Protein AF-A0A8S3G397-F1 (afdb_monomer_lite)

Organism: NCBI:txid392030

pLDDT: mean 91.96, std 4.74, range [67.81, 98.62]

Radius of gyration: 22.78 Å; chains: 1; bounding box: 52×58×57 Å

Sequence (227 aa):
YVRLVKRLKHKIRSASLVLQKTDKSKVFHLGTRQHYQKKSNEYMEKTEAYQCLGVNDSLPDLIERTNKYLLDLRLAHWITQKQYELLCVKPSEAILAHLYYLPKTHKPGTPLRLIFSGLQHPTIKISTYIGELLRPLFDKIALKTTTTSGFEVMKQVYEWSTNNLRKETLLCIIDVVNLYTMIPQTEGVLAIKKMLDYLELKQIGGLKIETIIKLSRFVMKNNYFFI

Secondary structure (DSSP, 8-state):
-HHHHHHHHHHHHHTTEEEEE-SSSSSEEEEEHHHHHHHHHHHHHHH-------SS--HHHHHHHHHHHHHHHHHTTSS-HHHHHHH---GGG--PEEEEEEE-TTSTT-PEEEEEE-TT-TTHHHHHHHHHHHHHHHHHHHTTT--S-HHHHHHHHHHHHHHH--TT--------TTHHHHS-HHHHHHHHHHHHHHTT-SEETTEEHHHHHHHHHHHHHT--EE-

Foldseek 3Di:
DVVVVVVVVVVCVVQQWDWAQADPPRDIDIDHVVVQVVLVVVVCVVQVLDDDPDDDDCLVVLLVVLLVVLVVCPVVVQDDPVVSVQLHADSVQADAWAWDWHFNPVDPPRHTDIDTHGCRHSLNSLVVVLCVFCVVLCVVVCVVPDDPDPVVVVVVVVVCCVPPPDPPDDDDDDDDPPVVSPQDLVNVLVVLVVSCVVVVDQDTPPGGSVSSSVSSSSCSVSNGHDD

Structure (mmCIF, N/CA/C/O backbone):
data_AF-A0A8S3G397-F1
#
_entry.id   AF-A0A8S3G397-F1
#
loop_
_atom_site.group_PDB
_atom_site.id
_atom_site.type_symbol
_atom_site.label_atom_id
_atom_site.label_alt_id
_atom_site.label_comp_id
_atom_site.label_asym_id
_atom_site.label_entity_id
_atom_site.label_seq_id
_atom_site.pdbx_PDB_ins_code
_atom_site.Cartn_x
_atom_site.Cartn_y
_atom_site.Cartn_z
_atom_site.occupancy
_atom_site.B_iso_or_equiv
_atom_site.auth_seq_id
_atom_site.auth_comp_id
_atom_site.auth_asym_id
_atom_site.auth_atom_id
_atom_site.pdbx_PDB_model_num
ATOM 1 N N . TYR A 1 1 ? 18.908 -15.093 32.702 1.00 67.81 1 TYR A N 1
ATOM 2 C CA . TYR A 1 1 ? 17.886 -14.645 31.727 1.00 67.81 1 TYR A CA 1
ATOM 3 C C . TYR A 1 1 ? 17.679 -15.619 30.553 1.00 67.81 1 TYR A C 1
ATOM 5 O O . TYR A 1 1 ? 16.572 -16.110 30.369 1.00 67.81 1 TYR A O 1
ATOM 13 N N . VAL A 1 2 ? 18.727 -16.002 29.807 1.00 84.19 2 VAL A N 1
ATOM 14 C CA . VAL A 1 2 ? 18.629 -16.878 28.609 1.00 84.19 2 VAL A CA 1
ATOM 15 C C . VAL A 1 2 ? 17.918 -18.224 28.857 1.00 84.19 2 VAL A C 1
ATOM 17 O O . VAL A 1 2 ? 17.094 -18.646 28.047 1.00 84.19 2 VAL A O 1
ATOM 20 N N . ARG A 1 3 ? 18.182 -18.893 29.992 1.00 87.12 3 ARG A N 1
ATOM 21 C CA . ARG A 1 3 ? 17.534 -20.177 30.344 1.00 87.12 3 ARG A CA 1
ATOM 22 C C . ARG A 1 3 ? 16.016 -20.049 30.543 1.00 87.12 3 ARG A C 1
ATOM 24 O O . ARG A 1 3 ? 15.275 -20.920 30.097 1.00 87.12 3 ARG A O 1
ATOM 31 N N . LEU A 1 4 ? 15.553 -18.956 31.156 1.00 87.62 4 LEU A N 1
ATOM 32 C CA . LEU A 1 4 ? 14.128 -18.685 31.377 1.00 87.62 4 LEU A CA 1
ATOM 33 C C . LEU A 1 4 ? 13.399 -18.465 30.046 1.00 87.62 4 LEU A C 1
ATOM 35 O O . LEU A 1 4 ? 12.364 -19.078 29.802 1.00 87.62 4 LEU A O 1
ATOM 39 N N . VAL A 1 5 ? 13.988 -17.667 29.150 1.00 87.88 5 VAL A N 1
ATOM 40 C CA . VAL A 1 5 ? 13.440 -17.417 27.807 1.00 87.88 5 VAL A CA 1
ATOM 41 C C . VAL A 1 5 ? 13.336 -18.713 27.001 1.00 87.88 5 VAL A C 1
ATOM 43 O O . VAL A 1 5 ? 12.320 -18.948 26.352 1.00 87.88 5 VAL A O 1
ATOM 46 N N . LYS A 1 6 ? 14.348 -19.592 27.066 1.00 89.69 6 LYS A N 1
ATOM 47 C CA . LYS A 1 6 ? 14.297 -20.909 26.406 1.00 89.69 6 LYS A CA 1
ATOM 48 C C . LYS A 1 6 ? 13.141 -21.769 26.931 1.00 89.69 6 LYS A C 1
ATOM 50 O O . LYS A 1 6 ? 12.396 -22.323 26.127 1.00 89.69 6 LYS A O 1
ATOM 55 N N . ARG A 1 7 ? 12.947 -21.835 28.254 1.00 89.50 7 ARG A N 1
ATOM 56 C CA . ARG A 1 7 ? 11.835 -22.581 28.875 1.00 89.50 7 ARG A CA 1
ATOM 57 C C . ARG A 1 7 ? 10.467 -22.010 28.496 1.00 89.50 7 ARG A C 1
ATOM 59 O O . ARG A 1 7 ? 9.575 -22.776 28.150 1.00 89.50 7 ARG A O 1
ATOM 66 N N . LEU A 1 8 ? 10.318 -20.684 28.493 1.00 87.25 8 LEU A N 1
ATOM 67 C CA . LEU A 1 8 ? 9.093 -20.011 28.048 1.00 87.25 8 LEU A CA 1
ATOM 68 C C . LEU A 1 8 ? 8.778 -20.320 26.583 1.00 87.25 8 LEU A C 1
ATOM 70 O O . LEU A 1 8 ? 7.667 -20.742 26.281 1.00 87.25 8 LEU A O 1
ATOM 74 N N . LYS A 1 9 ? 9.761 -20.188 25.681 1.00 87.31 9 LYS A N 1
ATOM 75 C CA . LYS A 1 9 ? 9.595 -20.547 24.263 1.00 87.31 9 LYS A CA 1
ATOM 76 C C . LYS A 1 9 ? 9.182 -22.007 24.092 1.00 87.31 9 LYS A C 1
ATOM 78 O O . LYS A 1 9 ? 8.309 -22.294 23.279 1.00 87.31 9 LYS A O 1
ATOM 83 N N . HIS A 1 10 ? 9.786 -22.916 24.856 1.00 89.44 10 HIS A N 1
ATOM 84 C CA . HIS A 1 10 ? 9.419 -24.329 24.834 1.00 89.44 10 HIS A CA 1
ATOM 85 C C . HIS A 1 10 ? 7.971 -24.545 25.296 1.00 89.44 10 HIS A C 1
ATOM 87 O O . HIS A 1 10 ? 7.208 -25.176 24.575 1.00 89.44 10 HIS A O 1
ATOM 93 N N . LYS A 1 11 ? 7.567 -23.951 26.427 1.00 89.75 11 LYS A N 1
ATOM 94 C CA . LYS A 1 11 ? 6.208 -24.084 26.977 1.00 89.75 11 LYS A CA 1
ATOM 95 C C . LYS A 1 11 ? 5.134 -23.480 26.065 1.00 89.75 11 LYS A C 1
ATOM 97 O O . LYS A 1 11 ? 4.067 -24.058 25.915 1.00 89.75 11 LYS A O 1
ATOM 102 N N . ILE A 1 12 ? 5.424 -22.344 25.425 1.00 89.62 12 ILE A N 1
ATOM 103 C CA . ILE A 1 12 ? 4.533 -21.729 24.427 1.00 89.62 12 ILE A CA 1
ATOM 104 C C . ILE A 1 12 ? 4.331 -22.679 23.241 1.00 89.62 12 ILE A C 1
ATOM 106 O O . ILE A 1 12 ? 3.201 -22.888 22.813 1.00 89.62 12 ILE A O 1
ATOM 110 N N . ARG A 1 13 ? 5.412 -23.287 22.736 1.00 86.94 13 ARG A N 1
ATOM 111 C CA . ARG A 1 13 ? 5.341 -24.233 21.615 1.00 86.94 13 ARG A CA 1
ATOM 112 C C . ARG A 1 13 ? 4.603 -25.518 21.984 1.00 86.94 13 ARG A C 1
ATOM 114 O O . ARG A 1 13 ? 3.723 -25.921 21.235 1.00 86.94 13 ARG A O 1
ATOM 121 N N . SER A 1 14 ? 4.931 -26.138 23.119 1.00 89.38 14 SER A N 1
ATOM 122 C CA . SER A 1 14 ? 4.319 -27.409 23.530 1.00 89.38 14 SER A CA 1
ATOM 123 C C . SER A 1 14 ? 2.828 -27.270 23.834 1.00 89.38 14 SER A C 1
ATOM 125 O O . SER A 1 14 ? 2.056 -28.166 23.517 1.00 89.38 14 SER A O 1
ATOM 127 N N . ALA A 1 15 ? 2.405 -26.124 24.374 1.00 89.88 15 ALA A N 1
ATOM 128 C CA . ALA A 1 15 ? 1.000 -25.826 24.633 1.00 89.88 15 ALA A CA 1
ATOM 129 C C . ALA A 1 15 ? 0.257 -25.228 23.418 1.00 89.88 15 ALA A C 1
ATOM 131 O O . ALA A 1 15 ? -0.883 -24.792 23.560 1.00 89.88 15 ALA A O 1
ATOM 132 N N . SER A 1 16 ? 0.883 -25.172 22.233 1.00 90.88 16 SER A N 1
ATOM 133 C CA . SER A 1 16 ? 0.303 -24.569 21.020 1.00 90.88 16 SER A CA 1
ATOM 134 C C . SER A 1 16 ? -0.242 -23.150 21.244 1.00 90.88 16 SER A C 1
ATOM 136 O O . SER A 1 16 ? -1.305 -22.776 20.739 1.00 90.88 16 SER A O 1
ATOM 138 N N . LEU A 1 17 ? 0.491 -22.351 22.020 1.00 90.50 17 LEU A N 1
ATOM 139 C CA . LEU A 1 17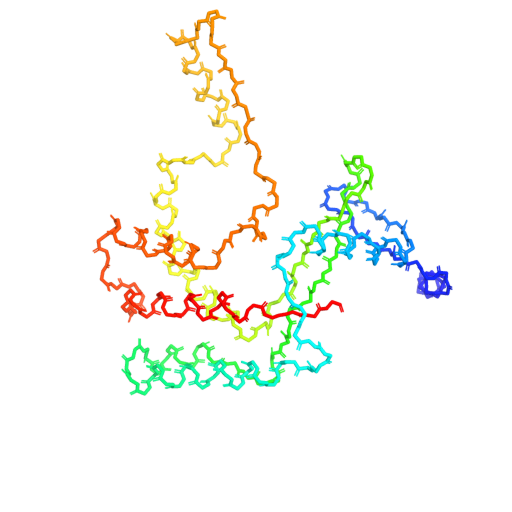 ? 0.145 -20.974 22.344 1.00 90.50 17 LEU A CA 1
ATOM 140 C C . LEU A 1 17 ? 0.815 -19.993 21.376 1.00 90.50 17 LEU A C 1
ATOM 142 O O . LEU A 1 17 ? 1.907 -20.223 20.858 1.00 90.50 17 LEU A O 1
ATOM 146 N N . VAL A 1 18 ? 0.162 -18.856 21.178 1.00 87.81 18 VAL A N 1
ATOM 147 C CA . VAL A 1 18 ? 0.642 -17.707 20.419 1.00 87.81 18 VAL A CA 1
ATOM 148 C C . VAL A 1 18 ? 0.747 -16.540 21.387 1.00 87.81 18 VAL A C 1
ATOM 150 O O . VAL A 1 18 ? -0.240 -16.144 22.008 1.00 87.81 18 VAL A O 1
ATOM 153 N N . LEU A 1 19 ? 1.957 -16.001 21.518 1.00 89.31 19 LEU A N 1
ATOM 154 C CA . LEU A 1 19 ? 2.226 -14.774 22.255 1.00 89.31 19 LEU A CA 1
ATOM 155 C C . LEU A 1 19 ? 2.421 -13.647 21.243 1.00 89.31 19 LEU A C 1
ATOM 157 O O . LEU A 1 19 ? 3.428 -13.626 20.539 1.00 89.31 19 LEU A O 1
ATOM 161 N N . GLN A 1 20 ? 1.474 -12.714 21.188 1.00 88.31 20 GLN A N 1
ATOM 162 C CA . GLN A 1 20 ? 1.487 -11.626 20.215 1.00 88.31 20 GLN A CA 1
ATOM 163 C C . GLN A 1 20 ? 1.380 -10.273 20.909 1.00 88.31 20 GLN A C 1
ATOM 165 O O . GLN A 1 20 ? 0.655 -10.117 21.891 1.00 88.31 20 GLN A O 1
ATOM 170 N N . LYS A 1 21 ? 2.072 -9.264 20.378 1.00 90.81 21 LYS A N 1
ATOM 171 C CA . LYS A 1 21 ? 1.856 -7.879 20.804 1.00 90.81 21 LYS A CA 1
ATOM 172 C C . LYS A 1 21 ? 0.428 -7.449 20.450 1.00 90.81 21 LYS A C 1
ATOM 174 O O . LYS A 1 21 ? -0.089 -7.796 19.394 1.00 90.81 21 LYS A O 1
ATOM 179 N N . THR A 1 22 ? -0.214 -6.693 21.327 1.00 90.75 22 THR A N 1
ATOM 180 C CA . THR A 1 22 ? -1.527 -6.103 21.043 1.00 90.75 22 THR A CA 1
ATOM 181 C C . THR A 1 22 ? -1.408 -4.875 20.148 1.00 90.75 22 THR A C 1
ATOM 183 O O . THR A 1 22 ? -0.388 -4.189 20.129 1.00 90.75 22 THR A O 1
ATOM 186 N N . ASP A 1 23 ? -2.480 -4.596 19.416 1.00 86.25 23 ASP A N 1
ATOM 187 C CA . ASP A 1 23 ? -2.567 -3.510 18.438 1.00 86.25 23 ASP A CA 1
ATOM 188 C C . ASP A 1 23 ? -2.327 -2.109 19.045 1.00 86.25 23 ASP A C 1
ATOM 190 O O . ASP A 1 23 ? -1.487 -1.359 18.556 1.00 86.25 23 ASP A O 1
ATOM 194 N N . LYS A 1 24 ? -3.013 -1.763 20.146 1.00 85.19 24 LYS A N 1
ATOM 195 C CA . LYS A 1 24 ? -2.941 -0.420 20.770 1.00 85.19 24 LYS A CA 1
ATOM 196 C C . LYS A 1 24 ? -2.456 -0.400 22.215 1.00 85.19 24 LYS A C 1
ATOM 198 O O . LYS A 1 24 ? -1.982 0.626 22.687 1.00 85.19 24 LYS A O 1
ATOM 203 N N . SER A 1 25 ? -2.562 -1.514 22.929 1.00 77.50 25 SER A N 1
ATOM 204 C CA . SER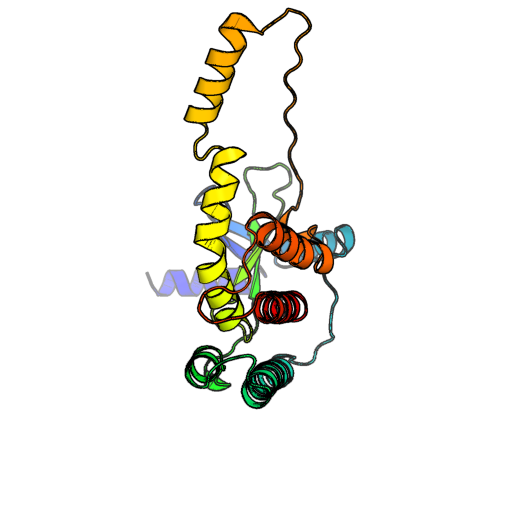 A 1 25 ? -2.461 -1.510 24.391 1.00 77.50 25 SER A CA 1
ATOM 205 C C . SER A 1 25 ? -1.036 -1.711 24.920 1.00 77.50 25 SER A C 1
ATOM 207 O O . SER A 1 25 ? -0.868 -1.835 26.122 1.00 77.50 25 SER A O 1
ATOM 209 N N . LYS A 1 26 ? -0.003 -1.762 24.059 1.00 83.00 26 LYS A N 1
ATOM 210 C CA . LYS A 1 26 ? 1.415 -2.033 24.413 1.00 83.00 26 LYS A CA 1
ATOM 211 C C . LYS A 1 26 ? 1.647 -3.270 25.312 1.00 83.00 26 LYS A C 1
ATOM 213 O O . LYS A 1 26 ? 2.757 -3.471 25.790 1.00 83.00 26 LYS A O 1
ATOM 218 N N . VAL A 1 27 ? 0.644 -4.130 25.481 1.00 88.56 27 VAL A N 1
ATOM 219 C CA . VAL A 1 27 ? 0.709 -5.395 26.228 1.00 88.56 27 VAL A CA 1
ATOM 220 C C . VAL A 1 27 ? 0.803 -6.582 25.275 1.00 88.56 27 VAL A C 1
ATOM 222 O O . VAL A 1 27 ? 0.563 -6.446 24.069 1.00 88.56 27 VAL A O 1
ATOM 225 N N . PHE A 1 28 ? 1.122 -7.755 25.817 1.00 90.12 28 PHE A N 1
ATOM 226 C CA . PHE A 1 28 ? 1.070 -9.020 25.094 1.00 90.12 28 PHE A CA 1
ATOM 227 C C . PHE A 1 28 ? -0.259 -9.730 25.335 1.00 90.12 28 PHE A C 1
ATOM 229 O O . PHE A 1 28 ? -0.804 -9.701 26.434 1.00 90.12 28 PHE A O 1
ATOM 236 N N . HIS A 1 29 ? -0.755 -10.391 24.300 1.00 89.81 29 HIS A N 1
ATOM 237 C CA . HIS A 1 29 ? -1.893 -11.289 24.358 1.00 89.81 29 HIS A CA 1
ATOM 238 C C . HIS A 1 29 ? -1.391 -12.721 24.167 1.00 89.81 29 HIS A C 1
ATOM 240 O O . HIS A 1 29 ? -0.649 -13.002 23.221 1.00 89.81 29 HIS A O 1
ATOM 246 N N . LEU A 1 30 ? -1.796 -13.609 25.073 1.00 89.94 30 LEU A N 1
ATOM 247 C CA . LEU A 1 30 ? -1.531 -15.039 25.005 1.00 89.94 30 LEU A CA 1
ATOM 248 C C . LEU A 1 30 ? -2.831 -15.746 24.615 1.00 89.94 30 LEU A C 1
ATOM 250 O O . LEU A 1 30 ? -3.817 -15.659 25.340 1.00 89.94 30 LEU A O 1
ATOM 254 N N . GLY A 1 31 ? -2.839 -16.430 23.475 1.00 88.19 31 GLY A N 1
ATOM 255 C CA . GLY A 1 31 ? -3.984 -17.223 23.020 1.00 88.19 31 GLY A CA 1
ATOM 256 C C . GLY A 1 31 ? -3.548 -18.562 22.443 1.00 88.19 31 GLY A C 1
ATOM 257 O O . GLY A 1 31 ? -2.357 -18.813 22.291 1.00 88.19 31 GLY A O 1
ATOM 258 N N . THR A 1 32 ? -4.497 -19.431 22.108 1.00 90.12 32 THR A N 1
ATOM 259 C CA . THR A 1 32 ? -4.195 -20.699 21.428 1.00 90.12 32 THR A CA 1
ATOM 260 C C . THR A 1 32 ? -4.058 -20.480 19.923 1.00 90.12 32 THR A C 1
ATOM 262 O O . THR A 1 32 ? -4.725 -19.622 19.341 1.00 90.12 32 THR A O 1
ATOM 265 N N . ARG A 1 33 ? -3.217 -21.279 19.261 1.00 87.81 33 ARG A N 1
ATOM 266 C CA . ARG A 1 33 ? -3.040 -21.228 17.802 1.00 87.81 33 ARG A CA 1
ATOM 267 C C . ARG A 1 33 ? -4.353 -21.471 17.055 1.00 87.81 33 ARG A C 1
ATOM 269 O O . ARG A 1 33 ? -4.653 -20.750 16.109 1.00 87.81 33 ARG A O 1
ATOM 276 N N . GLN A 1 34 ? -5.155 -22.417 17.541 1.00 89.81 34 GLN A N 1
ATOM 277 C CA . GLN A 1 34 ? -6.465 -22.750 16.982 1.00 89.81 34 GLN A CA 1
ATOM 278 C C . GLN A 1 34 ? -7.432 -21.556 17.014 1.00 89.81 34 GLN A C 1
ATOM 280 O O . GLN A 1 34 ? -8.134 -21.313 16.039 1.00 89.81 34 GLN A O 1
ATOM 285 N N . HIS A 1 35 ? -7.440 -20.766 18.094 1.00 87.56 35 HIS A N 1
ATOM 286 C CA . HIS A 1 35 ? -8.298 -19.577 18.194 1.00 87.56 35 HIS A CA 1
ATOM 287 C C . HIS A 1 35 ? -7.922 -18.499 17.176 1.00 87.56 35 HIS A C 1
ATOM 289 O O . HIS A 1 35 ? -8.794 -17.874 16.575 1.00 87.56 35 HIS A O 1
ATOM 295 N N . TYR A 1 36 ? -6.622 -18.291 16.955 1.00 86.81 36 TYR A N 1
ATOM 296 C CA . TYR A 1 36 ? -6.147 -17.363 15.928 1.00 86.81 36 TYR A CA 1
ATOM 297 C C . TYR A 1 36 ? -6.489 -17.848 14.519 1.00 86.81 36 TYR A C 1
ATOM 299 O O . TYR A 1 36 ? -6.970 -17.052 13.718 1.00 86.81 36 TYR A O 1
ATOM 307 N N . GLN A 1 37 ? -6.288 -19.139 14.233 1.00 88.25 37 GLN A N 1
ATOM 308 C CA . GLN A 1 37 ? -6.649 -19.739 12.945 1.00 88.25 37 GLN A CA 1
ATOM 309 C C . GLN A 1 37 ? -8.149 -19.627 12.674 1.00 88.25 37 GLN A C 1
ATOM 311 O O . GLN A 1 37 ? -8.539 -19.175 11.604 1.00 88.25 37 GLN A O 1
ATOM 316 N N . LYS A 1 38 ? -8.991 -19.935 13.667 1.00 90.56 38 LYS A N 1
ATOM 317 C CA . LYS A 1 38 ? -10.445 -19.789 13.558 1.00 90.56 38 LYS A CA 1
ATOM 318 C C . LYS A 1 38 ? -10.841 -18.354 13.196 1.00 90.56 38 LYS A C 1
ATOM 320 O O . LYS A 1 38 ? -11.519 -18.147 12.201 1.00 90.56 38 LYS A O 1
ATOM 325 N N . LYS A 1 39 ? -10.350 -17.360 13.943 1.00 88.75 39 LYS A N 1
ATOM 326 C CA . LYS A 1 39 ? -10.640 -15.940 13.674 1.00 88.75 39 LYS A CA 1
ATOM 327 C C . LYS A 1 39 ? -10.100 -15.448 12.332 1.00 88.75 39 LYS A C 1
ATOM 329 O O . LYS A 1 39 ? -10.685 -14.552 11.731 1.00 88.75 39 LYS A O 1
ATOM 334 N N . SER A 1 40 ? -8.961 -15.982 11.898 1.00 86.25 40 SER A N 1
ATOM 335 C CA . SER A 1 40 ? -8.414 -15.723 10.568 1.00 86.25 40 SER A CA 1
ATOM 336 C C . SER A 1 40 ? -9.374 -16.222 9.492 1.00 86.25 40 SER A C 1
ATOM 338 O O . SER A 1 40 ? -9.762 -15.441 8.631 1.00 86.25 40 SER A O 1
ATOM 340 N N . ASN A 1 41 ? -9.804 -17.482 9.578 1.00 88.12 41 ASN A N 1
ATOM 341 C CA . ASN A 1 41 ? -10.703 -18.089 8.599 1.00 88.12 41 ASN A CA 1
ATOM 342 C C . ASN A 1 41 ? -12.059 -17.375 8.564 1.00 88.12 41 ASN A C 1
ATOM 344 O O . ASN A 1 41 ? -12.485 -16.957 7.495 1.00 88.12 41 ASN A O 1
ATOM 348 N N . GLU A 1 42 ? -12.655 -17.100 9.729 1.00 89.19 42 GLU A N 1
ATOM 349 C CA . GLU A 1 42 ? -13.898 -16.321 9.844 1.00 89.19 42 GLU A CA 1
ATOM 350 C C . GLU A 1 42 ? -13.783 -14.942 9.174 1.00 89.19 42 GLU A C 1
ATOM 352 O O . GLU A 1 42 ? -14.731 -14.456 8.561 1.00 89.19 42 GLU A O 1
ATOM 357 N N . TYR A 1 43 ? -12.624 -14.283 9.283 1.00 85.81 43 TYR A N 1
ATOM 358 C CA . TYR A 1 43 ? -12.392 -13.003 8.618 1.00 85.81 43 TYR A CA 1
ATOM 359 C C . TYR A 1 43 ? -12.301 -13.154 7.094 1.00 85.81 43 TYR A C 1
ATOM 361 O O . TYR A 1 43 ? -12.884 -12.344 6.369 1.00 85.81 43 TYR A O 1
ATOM 369 N N . MET A 1 44 ? -11.568 -14.162 6.613 1.00 85.94 44 MET A N 1
ATOM 370 C CA . MET A 1 44 ? -11.412 -14.427 5.179 1.00 85.94 44 MET A CA 1
ATOM 371 C C . MET A 1 44 ? -12.760 -14.753 4.532 1.00 85.94 44 MET A C 1
ATOM 373 O O . MET A 1 44 ? -13.120 -14.125 3.541 1.00 85.94 44 MET A O 1
ATOM 377 N N . GLU A 1 45 ? -13.535 -15.645 5.151 1.00 88.12 45 GLU A N 1
ATOM 378 C CA . GLU A 1 45 ? -14.878 -16.038 4.709 1.00 88.12 45 GLU A CA 1
ATOM 379 C C . GLU A 1 45 ? -15.851 -14.857 4.721 1.00 88.12 45 GLU A C 1
ATOM 381 O O . GLU A 1 45 ? -16.599 -14.657 3.774 1.00 88.12 45 GLU A O 1
ATOM 386 N N . LYS A 1 46 ? -15.823 -14.027 5.771 1.00 87.75 46 LYS A N 1
ATOM 387 C CA . LYS A 1 46 ? -16.742 -12.887 5.887 1.00 87.75 46 LYS A CA 1
ATOM 388 C C . LYS A 1 46 ? -16.467 -11.776 4.874 1.00 87.75 46 LYS A C 1
ATOM 390 O O . LYS A 1 46 ? -17.386 -11.045 4.516 1.00 87.75 46 LYS A O 1
ATOM 395 N N . THR A 1 47 ? -15.199 -11.541 4.542 1.00 84.50 47 THR A N 1
ATOM 396 C CA . THR A 1 47 ? -14.810 -10.382 3.725 1.00 84.50 47 THR A CA 1
ATOM 397 C C . THR A 1 47 ? -14.682 -10.698 2.249 1.00 84.50 47 THR A C 1
ATOM 399 O O . THR A 1 47 ? -14.759 -9.763 1.460 1.00 84.50 47 THR A O 1
ATOM 402 N N . GLU A 1 48 ? -14.421 -11.959 1.891 1.00 87.06 48 GLU A N 1
ATOM 403 C CA . GLU A 1 48 ? -14.124 -12.389 0.516 1.00 87.06 48 GLU A CA 1
ATOM 404 C C . GLU A 1 48 ? -13.037 -11.528 -0.164 1.00 87.06 48 GLU A C 1
ATOM 406 O O . GLU A 1 48 ? -12.919 -11.465 -1.385 1.00 87.06 48 GLU A O 1
ATOM 411 N N . ALA A 1 49 ? -12.207 -10.851 0.637 1.00 86.50 49 ALA A N 1
ATOM 412 C CA . ALA A 1 49 ? -11.247 -9.861 0.156 1.00 86.50 49 ALA A CA 1
ATOM 413 C C . ALA A 1 49 ? -9.991 -10.498 -0.456 1.00 86.50 49 ALA A C 1
ATOM 415 O O . ALA A 1 49 ? -9.165 -9.800 -1.047 1.00 86.50 49 ALA A O 1
ATOM 416 N N . TYR A 1 50 ? -9.819 -11.812 -0.287 1.00 89.38 50 TYR A N 1
ATOM 417 C CA . TYR A 1 50 ? -8.634 -12.547 -0.704 1.00 89.38 50 TYR A CA 1
ATOM 418 C C . TYR A 1 50 ? -9.007 -13.879 -1.335 1.00 89.38 50 TYR A C 1
ATOM 420 O O . TYR A 1 50 ? -9.973 -14.528 -0.941 1.00 89.38 50 TYR A O 1
ATOM 428 N N . GLN A 1 51 ? -8.167 -14.313 -2.265 1.00 89.94 51 GL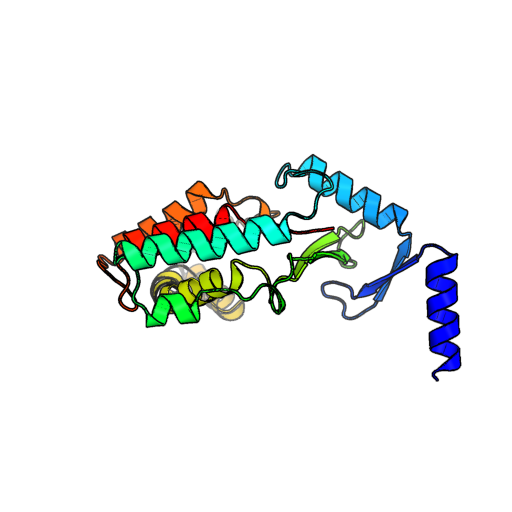N A N 1
ATOM 429 C CA . GLN A 1 51 ? -8.296 -15.586 -2.953 1.00 89.94 51 GLN A CA 1
ATOM 430 C C . GLN A 1 51 ? -7.049 -16.433 -2.694 1.00 89.94 51 GLN A C 1
ATOM 432 O O . GLN A 1 51 ? -5.924 -15.951 -2.833 1.00 89.94 51 GLN A O 1
ATOM 437 N N . CYS A 1 52 ? -7.241 -17.705 -2.337 1.00 89.69 52 CYS A N 1
ATOM 438 C CA . CYS A 1 52 ? -6.142 -18.660 -2.244 1.00 89.69 52 CYS A CA 1
ATOM 439 C C . CYS A 1 52 ? -5.674 -19.047 -3.656 1.00 89.69 52 CYS A C 1
ATOM 441 O O . CYS A 1 52 ? -6.474 -19.510 -4.467 1.00 89.69 52 CYS A O 1
ATOM 443 N N . LEU A 1 53 ? -4.381 -18.868 -3.940 1.00 89.12 53 LEU A N 1
ATOM 444 C CA . LEU A 1 53 ? -3.763 -19.218 -5.228 1.00 89.12 53 LEU A CA 1
ATOM 445 C C . LEU A 1 53 ? -3.201 -20.653 -5.261 1.00 89.12 53 LEU A C 1
ATOM 447 O O . LEU A 1 53 ? -2.608 -21.063 -6.255 1.00 89.12 53 LEU A O 1
ATOM 451 N N . GLY A 1 54 ? -3.398 -21.423 -4.187 1.00 86.88 54 GLY A N 1
ATOM 452 C CA . GLY A 1 54 ? -2.875 -22.778 -4.019 1.00 86.88 54 GLY A CA 1
ATOM 453 C C . GLY A 1 54 ? -1.715 -22.855 -3.025 1.00 86.88 54 GLY A C 1
ATOM 454 O O . GLY A 1 54 ? -1.468 -21.928 -2.257 1.00 86.88 54 GLY A O 1
ATOM 455 N N . VAL A 1 55 ? -1.029 -24.000 -3.021 1.00 80.75 55 VAL A N 1
ATOM 456 C CA . VAL A 1 55 ? 0.060 -24.323 -2.074 1.00 80.75 55 VAL A CA 1
ATOM 457 C C . VAL A 1 55 ? 1.461 -24.067 -2.633 1.00 80.75 55 VAL A C 1
ATOM 459 O O . VAL A 1 55 ? 2.440 -24.156 -1.896 1.00 80.75 55 VAL A O 1
ATOM 462 N N . ASN A 1 56 ? 1.568 -23.770 -3.929 1.00 86.94 56 ASN A N 1
ATOM 463 C CA . ASN A 1 56 ? 2.850 -23.560 -4.589 1.00 86.94 56 ASN A CA 1
ATOM 464 C C . ASN A 1 56 ? 3.401 -22.169 -4.273 1.00 86.94 56 ASN A C 1
ATOM 466 O O . ASN A 1 56 ? 2.663 -21.180 -4.272 1.00 86.94 56 ASN A O 1
ATOM 470 N N . ASP A 1 57 ? 4.715 -22.092 -4.061 1.00 88.81 57 ASP A N 1
ATOM 471 C CA . ASP A 1 57 ? 5.387 -20.814 -3.871 1.00 88.81 57 ASP A CA 1
ATOM 472 C C . ASP A 1 57 ? 5.278 -19.970 -5.149 1.00 88.81 57 ASP A C 1
ATOM 474 O O . ASP A 1 57 ? 5.822 -20.312 -6.199 1.00 88.81 57 ASP A O 1
ATOM 478 N N . SER A 1 58 ? 4.537 -18.866 -5.053 1.00 92.06 58 SER A N 1
ATOM 479 C CA . SER A 1 58 ? 4.317 -17.928 -6.158 1.00 92.06 58 SER A CA 1
ATOM 480 C C . SER A 1 58 ? 5.455 -16.913 -6.302 1.00 92.06 58 SER A C 1
ATOM 482 O O . SER A 1 58 ? 5.440 -16.109 -7.232 1.00 92.06 58 SER A O 1
ATOM 484 N N . LEU A 1 59 ? 6.432 -16.910 -5.387 1.00 95.12 59 LEU A N 1
ATOM 485 C CA . LEU A 1 59 ? 7.529 -15.947 -5.385 1.00 95.12 59 LEU A CA 1
ATOM 486 C C . LEU A 1 59 ? 8.369 -15.987 -6.673 1.00 95.12 59 LEU A C 1
ATOM 488 O O . LEU A 1 59 ? 8.585 -14.908 -7.233 1.00 95.12 59 LEU A O 1
ATOM 492 N N . PRO A 1 60 ? 8.817 -17.153 -7.190 1.00 95.56 60 PRO A N 1
ATOM 493 C CA . PRO A 1 60 ? 9.651 -17.189 -8.392 1.00 95.56 60 PRO A CA 1
ATOM 494 C C . PRO A 1 60 ? 8.937 -16.611 -9.622 1.00 95.56 60 PRO A C 1
ATOM 496 O O . PRO A 1 60 ? 9.490 -15.735 -10.288 1.00 95.56 60 PRO A O 1
ATOM 499 N N . ASP A 1 61 ? 7.687 -17.026 -9.863 1.00 94.88 61 ASP A N 1
ATOM 500 C CA . ASP A 1 61 ? 6.850 -16.506 -10.958 1.00 94.88 61 ASP A CA 1
ATOM 501 C C . ASP A 1 61 ? 6.606 -15.001 -10.804 1.00 94.88 61 ASP A C 1
ATOM 503 O O . ASP A 1 61 ? 6.722 -14.242 -11.765 1.00 94.88 61 ASP A O 1
ATOM 507 N N . LEU A 1 62 ? 6.335 -14.531 -9.583 1.00 96.38 62 LEU A N 1
ATOM 508 C CA . LEU A 1 62 ? 6.099 -13.115 -9.340 1.00 96.38 62 LEU A CA 1
ATOM 509 C C . LEU A 1 62 ? 7.353 -12.258 -9.590 1.00 96.38 62 LEU A C 1
ATOM 511 O O . LEU A 1 62 ? 7.237 -11.152 -10.130 1.00 96.38 62 LEU A O 1
ATOM 515 N N . ILE A 1 63 ? 8.544 -12.739 -9.222 1.00 97.62 63 ILE A N 1
ATOM 516 C CA . ILE A 1 63 ? 9.811 -12.053 -9.515 1.00 97.62 63 ILE A CA 1
ATOM 517 C C . ILE A 1 63 ? 10.029 -11.978 -11.026 1.00 97.62 63 ILE A C 1
ATOM 519 O O . ILE A 1 63 ? 10.278 -10.890 -11.552 1.00 97.62 63 ILE A O 1
ATOM 523 N N . GLU A 1 64 ? 9.905 -13.110 -11.727 1.00 97.50 64 GLU A N 1
ATOM 524 C CA . GLU A 1 64 ? 10.074 -13.175 -13.180 1.00 97.50 64 GLU A CA 1
ATOM 525 C C . GLU A 1 64 ? 9.092 -12.235 -13.882 1.00 97.50 64 GLU A C 1
ATOM 527 O O . GLU A 1 64 ? 9.498 -11.377 -14.668 1.00 97.50 64 GLU A O 1
ATOM 532 N N . ARG A 1 65 ? 7.808 -12.320 -13.527 1.00 97.44 65 ARG A N 1
ATOM 533 C CA . ARG A 1 65 ? 6.745 -11.471 -14.067 1.00 97.44 65 ARG A CA 1
ATOM 534 C C . ARG A 1 65 ? 7.017 -9.991 -13.833 1.00 97.44 65 ARG A C 1
ATOM 536 O O . ARG A 1 65 ? 6.805 -9.187 -14.739 1.00 97.44 65 ARG A O 1
ATOM 543 N N . THR A 1 66 ? 7.474 -9.620 -12.638 1.00 98.19 66 THR A N 1
ATOM 544 C CA . THR A 1 66 ? 7.778 -8.222 -12.302 1.00 98.19 66 THR A CA 1
ATOM 545 C C . THR A 1 66 ? 8.936 -7.691 -13.137 1.00 98.19 66 THR A C 1
ATOM 547 O O . THR A 1 66 ? 8.808 -6.640 -13.765 1.00 98.19 66 THR A O 1
ATOM 550 N N . ASN A 1 67 ? 10.045 -8.427 -13.202 1.00 98.25 67 ASN A N 1
ATOM 551 C CA . ASN A 1 67 ? 11.218 -7.999 -13.961 1.00 98.25 67 ASN A CA 1
ATOM 552 C C . ASN A 1 67 ? 10.953 -7.985 -15.471 1.00 98.25 67 ASN A C 1
ATOM 554 O O . ASN A 1 67 ? 11.352 -7.038 -16.148 1.00 98.25 67 ASN A O 1
ATOM 558 N N . LYS A 1 68 ? 10.222 -8.977 -15.994 1.00 98.38 68 LYS A N 1
ATOM 559 C CA . LYS A 1 68 ? 9.785 -9.009 -17.394 1.00 98.38 68 LYS A CA 1
ATOM 560 C C . LYS A 1 68 ? 8.918 -7.802 -17.734 1.00 98.38 68 LYS A C 1
ATOM 562 O O . LYS A 1 68 ? 9.195 -7.107 -18.703 1.00 98.38 68 LYS A O 1
ATOM 567 N N . TYR A 1 69 ? 7.930 -7.493 -16.896 1.00 98.62 69 TYR A N 1
ATOM 568 C CA . TYR A 1 69 ? 7.063 -6.336 -17.105 1.00 98.62 69 TYR A CA 1
ATOM 569 C C . TYR A 1 69 ? 7.845 -5.015 -17.146 1.00 98.62 69 TYR A C 1
ATOM 571 O O . TYR A 1 69 ? 7.608 -4.171 -18.010 1.00 98.62 69 TYR A O 1
ATOM 579 N N . LEU A 1 70 ? 8.814 -4.836 -16.244 1.00 98.62 70 LEU A N 1
ATOM 580 C CA . LEU A 1 70 ? 9.687 -3.662 -16.247 1.00 98.62 70 LEU A CA 1
ATOM 581 C C . LEU A 1 70 ? 10.587 -3.613 -17.490 1.00 98.62 70 LEU A C 1
ATOM 583 O O . LEU A 1 70 ? 10.796 -2.534 -18.047 1.00 98.62 70 LEU A O 1
ATOM 587 N N . LEU A 1 71 ? 11.098 -4.761 -17.943 1.00 98.56 71 LEU A N 1
ATOM 588 C CA . LEU A 1 71 ? 11.909 -4.856 -19.155 1.00 98.56 71 LEU A CA 1
ATOM 589 C C . LEU A 1 71 ? 11.099 -4.456 -20.392 1.00 98.56 71 LEU A C 1
ATOM 591 O O . LEU A 1 71 ? 11.583 -3.654 -21.188 1.00 98.56 71 LEU A O 1
ATOM 595 N N . ASP A 1 72 ? 9.863 -4.936 -20.512 1.00 98.56 72 ASP A N 1
ATOM 596 C CA . ASP A 1 72 ? 8.960 -4.592 -21.613 1.00 98.56 72 ASP A CA 1
ATOM 597 C C . ASP A 1 72 ? 8.669 -3.083 -21.641 1.00 98.56 72 ASP A C 1
ATOM 599 O O . ASP A 1 72 ? 8.756 -2.440 -22.690 1.00 98.56 72 ASP A O 1
ATOM 603 N N . LEU A 1 73 ? 8.399 -2.477 -20.476 1.00 98.25 73 LEU A N 1
ATOM 604 C CA . LEU A 1 73 ? 8.211 -1.027 -20.365 1.00 98.25 73 LEU A CA 1
ATOM 605 C C . LEU A 1 73 ? 9.463 -0.247 -20.779 1.00 98.25 73 LEU A C 1
ATOM 607 O O . LEU A 1 73 ? 9.346 0.801 -21.415 1.00 98.25 73 LEU A O 1
ATOM 611 N N . ARG A 1 74 ? 10.654 -0.742 -20.437 1.00 98.38 74 ARG A N 1
ATOM 612 C CA . ARG A 1 74 ? 11.924 -0.116 -20.820 1.00 98.38 74 ARG A CA 1
ATOM 613 C C . ARG A 1 74 ? 12.161 -0.200 -22.326 1.00 98.38 74 ARG A C 1
ATOM 615 O O . ARG A 1 74 ? 12.493 0.811 -22.938 1.00 98.38 74 ARG A O 1
ATOM 622 N N . LEU A 1 75 ? 11.984 -1.384 -22.917 1.00 98.31 75 LEU A N 1
ATOM 623 C CA . LEU A 1 75 ? 12.172 -1.617 -24.353 1.00 98.31 75 LEU A CA 1
ATOM 624 C C . LEU A 1 75 ? 11.199 -0.787 -25.195 1.00 98.31 75 LEU A C 1
ATOM 626 O O . LEU A 1 75 ? 11.573 -0.280 -26.244 1.00 98.31 75 LEU A O 1
ATOM 630 N N . ALA A 1 76 ? 9.977 -0.584 -24.704 1.00 97.81 76 ALA A N 1
ATOM 631 C CA . ALA A 1 76 ? 8.993 0.288 -25.335 1.00 97.81 76 ALA A CA 1
ATOM 632 C C . ALA A 1 76 ? 9.153 1.782 -24.963 1.00 97.81 76 ALA A C 1
ATOM 634 O O . ALA A 1 76 ? 8.275 2.585 -25.276 1.00 97.81 76 ALA A O 1
ATOM 635 N N . HIS A 1 77 ? 10.236 2.165 -24.275 1.00 96.94 77 HIS A N 1
ATOM 636 C CA . HIS A 1 77 ? 10.549 3.538 -23.854 1.00 96.94 77 HIS A CA 1
ATOM 637 C C . HIS A 1 77 ? 9.487 4.213 -22.958 1.00 96.94 77 HIS A C 1
ATOM 639 O O . HIS A 1 77 ? 9.368 5.438 -22.930 1.00 96.94 77 HIS A O 1
ATOM 645 N N . TRP A 1 78 ? 8.723 3.431 -22.187 1.00 97.38 78 TRP A N 1
ATOM 646 C CA . TRP A 1 78 ? 7.785 3.942 -21.173 1.00 97.38 78 TRP A CA 1
ATOM 647 C C . TRP A 1 78 ? 8.487 4.332 -19.870 1.00 97.38 78 TRP A C 1
ATOM 649 O O . TRP A 1 78 ? 7.957 5.156 -19.122 1.00 97.38 78 TRP A O 1
ATOM 659 N N . ILE A 1 79 ? 9.653 3.735 -19.606 1.00 98.12 79 ILE A N 1
ATOM 660 C CA . ILE A 1 79 ? 10.564 4.070 -18.507 1.00 98.12 79 ILE A CA 1
ATOM 661 C C . ILE A 1 79 ? 12.003 4.161 -19.033 1.00 98.12 79 ILE A C 1
ATOM 663 O O . ILE A 1 79 ? 12.367 3.518 -20.017 1.00 98.12 79 ILE A O 1
ATOM 667 N N . THR A 1 80 ? 12.837 4.947 -18.360 1.00 97.75 80 THR A N 1
ATOM 668 C CA . THR A 1 80 ? 14.271 5.078 -18.661 1.00 97.75 80 THR A CA 1
ATOM 669 C C . THR A 1 80 ? 15.077 3.880 -18.151 1.00 97.75 80 THR A C 1
ATOM 671 O O . THR A 1 80 ? 14.636 3.153 -17.259 1.00 97.75 80 THR A O 1
ATOM 674 N N . GLN A 1 81 ? 16.308 3.711 -18.651 1.00 97.88 81 GLN A N 1
ATOM 675 C CA . GLN A 1 81 ? 17.260 2.716 -18.133 1.00 97.88 81 GLN A CA 1
ATOM 676 C C . GLN A 1 81 ? 17.468 2.856 -16.615 1.00 97.88 81 GLN A C 1
ATOM 678 O O . GLN A 1 81 ? 17.379 1.875 -15.883 1.00 97.88 81 GLN A O 1
ATOM 683 N N . LYS A 1 82 ? 17.649 4.092 -16.132 1.00 97.62 82 LYS A N 1
ATOM 684 C CA . LYS A 1 82 ? 17.831 4.386 -14.704 1.00 97.62 82 LYS A CA 1
ATOM 685 C C . LYS A 1 82 ? 16.615 3.980 -13.865 1.00 97.62 82 LYS A C 1
ATOM 687 O O . LYS A 1 82 ? 16.769 3.429 -12.781 1.00 97.62 82 LYS A O 1
ATOM 692 N N . GLN A 1 83 ? 15.400 4.244 -14.354 1.00 97.62 83 GLN A N 1
ATOM 693 C CA . GLN A 1 83 ? 14.170 3.813 -13.679 1.00 97.62 83 GLN A CA 1
ATOM 694 C C . GLN A 1 83 ? 14.040 2.289 -13.675 1.00 97.62 83 GLN A C 1
ATOM 696 O O . GLN A 1 83 ? 13.673 1.717 -12.657 1.00 97.62 83 GLN A O 1
ATOM 701 N N . TYR A 1 84 ? 14.373 1.621 -14.779 1.00 98.31 84 TYR A N 1
ATOM 702 C CA . TYR A 1 84 ? 14.373 0.162 -14.842 1.00 98.31 84 TYR A CA 1
ATOM 703 C C . TYR A 1 84 ? 15.310 -0.459 -13.796 1.00 98.31 84 TYR A C 1
ATOM 705 O O . TYR A 1 84 ? 14.879 -1.317 -13.029 1.00 98.31 84 TYR A O 1
ATOM 713 N N . GLU A 1 85 ? 16.555 0.012 -13.710 1.00 97.62 85 GLU A N 1
ATOM 714 C CA . GLU A 1 85 ? 17.541 -0.468 -12.732 1.00 97.62 85 GLU A CA 1
ATOM 715 C C . GLU A 1 85 ? 17.096 -0.227 -11.287 1.00 97.62 85 GLU A C 1
ATOM 717 O O . GLU A 1 85 ? 17.264 -1.096 -10.431 1.00 97.62 85 GLU A O 1
ATOM 722 N N . LEU A 1 86 ? 16.480 0.930 -11.024 1.00 97.00 86 LEU A N 1
ATOM 723 C CA . LEU A 1 86 ? 15.926 1.268 -9.715 1.00 97.00 86 LEU A CA 1
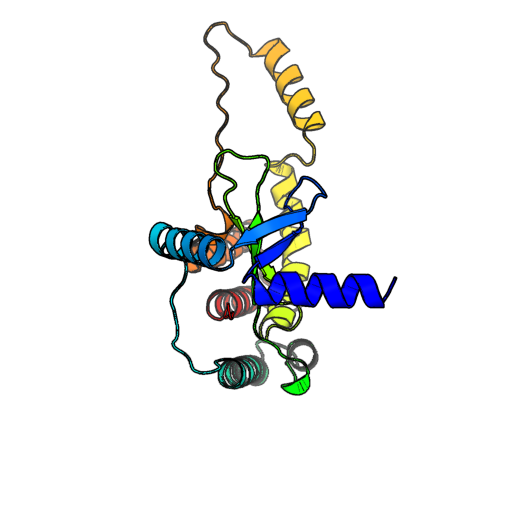ATOM 724 C C . LEU A 1 86 ? 14.779 0.329 -9.314 1.00 97.00 86 LEU A C 1
ATOM 726 O O . LEU A 1 86 ? 14.675 -0.054 -8.150 1.00 97.00 86 LEU A O 1
ATOM 730 N N . LEU A 1 87 ? 13.905 -0.012 -10.261 1.00 97.56 87 LEU A N 1
ATOM 731 C CA . LEU A 1 87 ? 12.659 -0.733 -10.002 1.00 97.56 87 LEU A CA 1
ATOM 732 C C . LEU A 1 87 ? 12.816 -2.257 -10.025 1.00 97.56 87 LEU A C 1
ATOM 734 O O . LEU A 1 87 ? 12.028 -2.947 -9.378 1.00 97.56 87 LEU A O 1
ATOM 738 N N . CYS A 1 88 ? 13.811 -2.784 -10.741 1.00 96.56 88 CYS A N 1
ATOM 739 C CA . CYS A 1 88 ? 14.043 -4.222 -10.836 1.00 96.56 88 CYS A CA 1
ATOM 740 C C . CYS A 1 88 ? 14.377 -4.857 -9.487 1.00 96.56 88 CYS A C 1
ATOM 742 O O . CYS A 1 88 ? 14.990 -4.259 -8.593 1.00 96.56 88 CYS A O 1
ATOM 744 N N . VAL A 1 89 ? 14.000 -6.125 -9.358 1.00 95.44 89 VAL A N 1
ATOM 745 C CA . VAL A 1 89 ? 14.167 -6.893 -8.129 1.00 95.44 89 VAL A CA 1
ATOM 746 C C . VAL A 1 89 ? 15.125 -8.047 -8.358 1.00 95.44 89 VAL A C 1
ATOM 748 O O . VAL A 1 89 ? 14.998 -8.802 -9.320 1.00 95.44 89 VAL A O 1
ATOM 751 N N . LYS A 1 90 ? 16.092 -8.204 -7.452 1.00 94.44 90 LYS A N 1
ATOM 752 C CA . LYS A 1 90 ? 16.975 -9.367 -7.465 1.00 94.44 90 LYS A CA 1
ATOM 753 C C . LYS A 1 90 ? 16.287 -10.532 -6.756 1.00 94.44 90 LYS A C 1
ATOM 755 O O . LYS A 1 90 ? 15.782 -10.322 -5.653 1.00 94.44 90 LYS A O 1
ATOM 760 N N . PRO A 1 91 ? 16.327 -11.755 -7.310 1.00 93.44 91 PRO A N 1
ATOM 761 C CA . PRO A 1 91 ? 15.720 -12.915 -6.663 1.00 93.44 91 PRO A CA 1
ATOM 762 C C . PRO A 1 91 ? 16.204 -13.153 -5.226 1.00 93.44 91 PRO A C 1
ATOM 764 O O . PRO A 1 91 ? 15.417 -13.529 -4.370 1.00 93.44 91 PRO A O 1
ATOM 767 N N . SER A 1 92 ? 17.476 -12.861 -4.936 1.00 93.25 92 SER A N 1
ATOM 768 C CA . SER A 1 92 ? 18.073 -13.017 -3.602 1.00 93.25 92 SER A CA 1
ATOM 769 C C . SER A 1 92 ? 17.575 -12.015 -2.551 1.00 93.25 92 SER A C 1
ATOM 771 O O . SER A 1 92 ? 17.842 -12.199 -1.370 1.00 93.25 92 SER A O 1
ATOM 773 N N . GLU A 1 93 ? 16.922 -10.930 -2.972 1.00 91.88 93 GLU A N 1
ATOM 774 C CA . GLU A 1 93 ? 16.447 -9.838 -2.106 1.00 91.88 93 GLU A CA 1
ATOM 775 C C . GLU A 1 93 ? 14.915 -9.851 -1.950 1.00 91.88 93 GLU A C 1
ATOM 777 O O . GLU A 1 93 ? 14.359 -9.009 -1.246 1.00 91.88 93 GLU A O 1
ATOM 782 N N . ALA A 1 94 ? 14.223 -10.761 -2.642 1.00 94.94 94 ALA A N 1
ATOM 783 C CA . ALA A 1 94 ? 12.773 -10.776 -2.753 1.00 94.94 94 ALA A CA 1
ATOM 784 C C . ALA A 1 94 ? 12.140 -11.802 -1.813 1.00 94.94 94 ALA A C 1
ATOM 786 O O . ALA A 1 94 ? 12.560 -12.954 -1.767 1.00 94.94 94 ALA A O 1
ATOM 787 N N . ILE A 1 95 ? 11.087 -11.399 -1.101 1.00 94.62 95 ILE A N 1
ATOM 788 C CA . ILE A 1 95 ? 10.294 -12.275 -0.231 1.00 94.62 95 ILE A CA 1
ATOM 789 C C . ILE A 1 95 ? 8.825 -11.875 -0.362 1.00 94.62 95 ILE A C 1
ATOM 791 O O . ILE A 1 95 ? 8.509 -10.684 -0.373 1.00 94.62 95 ILE A O 1
ATOM 795 N N . LEU A 1 96 ? 7.913 -12.849 -0.432 1.00 94.69 96 LEU A N 1
ATOM 796 C CA . LEU A 1 96 ? 6.476 -12.569 -0.373 1.00 94.69 96 LEU A CA 1
ATOM 797 C C . LEU A 1 96 ? 6.105 -11.846 0.927 1.00 94.69 96 LEU A C 1
ATOM 799 O O . LEU A 1 96 ? 6.763 -11.986 1.958 1.00 94.69 96 LEU A O 1
ATOM 803 N N . ALA A 1 97 ? 5.027 -11.066 0.885 1.00 94.12 97 ALA A N 1
ATOM 804 C CA . ALA A 1 97 ? 4.535 -10.437 2.095 1.00 94.12 97 ALA A CA 1
ATOM 805 C C . ALA A 1 97 ? 4.016 -11.512 3.064 1.00 94.12 97 ALA A C 1
ATOM 807 O O . ALA A 1 97 ? 3.427 -12.504 2.646 1.00 94.12 97 ALA A O 1
ATOM 808 N N . HIS A 1 98 ? 4.226 -11.308 4.359 1.00 91.50 98 HIS A N 1
ATOM 809 C CA . HIS A 1 98 ? 3.715 -12.174 5.414 1.00 91.50 98 HIS A CA 1
ATOM 810 C C . HIS A 1 98 ? 2.495 -11.525 6.064 1.00 91.50 98 HIS A C 1
ATOM 812 O O . HIS A 1 98 ? 2.583 -10.402 6.580 1.00 91.50 98 HIS A O 1
ATOM 818 N N . LEU A 1 99 ? 1.370 -12.233 6.053 1.00 89.62 99 LEU A N 1
ATOM 819 C CA . LEU A 1 99 ? 0.170 -11.846 6.777 1.00 89.62 99 LEU A CA 1
ATOM 820 C C . LEU A 1 99 ? 0.252 -12.342 8.220 1.00 89.62 99 LEU A C 1
ATOM 822 O O . LEU A 1 99 ? 0.384 -13.528 8.487 1.00 89.62 99 LEU A O 1
ATOM 826 N N . TYR A 1 100 ? 0.109 -11.428 9.173 1.00 87.81 100 TYR A N 1
ATOM 827 C CA . TYR A 1 100 ? -0.039 -11.776 10.581 1.00 87.81 100 TYR A CA 1
ATOM 828 C C . TYR A 1 100 ? -1.108 -10.920 11.255 1.00 87.81 100 TYR A C 1
ATOM 830 O O . TYR A 1 100 ? -1.598 -9.930 10.711 1.00 87.81 100 TYR A O 1
ATOM 838 N N . TYR A 1 101 ? -1.482 -11.306 12.473 1.00 87.69 101 TYR A N 1
ATOM 839 C CA . TYR A 1 101 ? -2.646 -10.754 13.154 1.00 87.69 101 TYR A CA 1
ATOM 840 C C . TYR A 1 101 ? -2.272 -10.120 14.490 1.00 87.69 101 TYR A C 1
ATOM 842 O O . TYR A 1 101 ? -1.587 -10.735 15.304 1.00 87.69 101 TYR A O 1
ATOM 850 N N . LEU A 1 102 ? -2.779 -8.916 14.757 1.00 90.88 102 LEU A N 1
ATOM 851 C CA . LEU A 1 102 ? -2.656 -8.235 16.047 1.00 90.88 102 LEU A CA 1
ATOM 852 C C . LEU A 1 102 ? -3.997 -8.228 16.797 1.00 90.88 102 LEU A C 1
ATOM 854 O O . LEU A 1 102 ? -4.988 -7.719 16.270 1.00 90.88 102 LEU A O 1
ATOM 858 N N . PRO A 1 103 ? -4.065 -8.736 18.038 1.00 90.88 103 PRO A N 1
ATOM 859 C CA . PRO A 1 103 ? -5.283 -8.684 18.843 1.00 90.88 103 PRO A CA 1
ATOM 860 C C . PRO A 1 103 ? -5.670 -7.258 19.238 1.00 90.88 103 PRO A C 1
ATOM 862 O O . PRO A 1 103 ? -4.863 -6.503 19.795 1.00 90.88 103 PRO A O 1
ATOM 865 N N . LYS A 1 104 ? -6.941 -6.912 19.021 1.00 90.25 104 LYS A N 1
ATOM 866 C CA . LYS A 1 104 ? -7.573 -5.676 19.493 1.00 90.25 104 LYS A CA 1
ATOM 867 C C . LYS A 1 104 ? -8.223 -5.915 20.860 1.00 90.25 104 LYS A C 1
ATOM 869 O O . LYS A 1 104 ? -9.442 -5.953 20.973 1.00 90.25 104 LYS A O 1
ATOM 874 N N . THR A 1 105 ? -7.416 -6.074 21.907 1.00 90.06 105 THR A N 1
ATOM 875 C CA . THR A 1 105 ? -7.892 -6.342 23.285 1.00 90.06 105 THR A CA 1
ATOM 876 C C . THR A 1 105 ? -8.767 -5.231 23.876 1.00 90.06 105 THR A C 1
ATOM 878 O O . THR A 1 105 ? -9.527 -5.472 24.801 1.00 90.06 105 THR A O 1
ATOM 881 N N . HIS A 1 106 ? -8.704 -4.023 23.314 1.00 86.62 106 HIS A N 1
ATOM 882 C CA . HIS A 1 106 ? -9.554 -2.883 23.669 1.00 86.62 106 HIS A CA 1
ATOM 883 C C . HIS A 1 106 ? -10.964 -2.940 23.041 1.00 86.62 106 HIS A C 1
ATOM 885 O O . HIS A 1 106 ? -11.712 -1.967 23.126 1.00 86.62 106 HIS A O 1
ATOM 891 N N . LYS A 1 107 ? -11.316 -4.027 22.341 1.00 87.81 107 LYS A N 1
ATOM 892 C CA . LYS A 1 107 ? -12.634 -4.243 21.729 1.00 87.81 107 LYS A CA 1
ATOM 893 C C . LYS A 1 107 ? -13.249 -5.554 22.247 1.00 87.81 107 LYS A C 1
ATOM 895 O O . LYS A 1 107 ? -12.511 -6.534 22.403 1.00 87.81 107 LYS A O 1
ATOM 900 N N . PRO A 1 108 ? -14.578 -5.609 22.465 1.00 87.00 108 PRO A N 1
ATOM 901 C CA . PRO A 1 108 ? -15.268 -6.834 22.872 1.00 87.00 108 PRO A CA 1
ATOM 902 C C . PRO A 1 108 ? -14.957 -8.007 21.937 1.00 87.00 108 PRO A C 1
ATOM 904 O O . PRO A 1 108 ? -14.849 -7.829 20.724 1.00 87.00 108 PRO A O 1
ATOM 907 N N . GLY A 1 109 ? -14.756 -9.201 22.499 1.00 86.12 109 GLY A N 1
ATOM 908 C CA . GLY A 1 109 ? -14.405 -10.406 21.735 1.00 86.12 109 GLY A CA 1
ATOM 909 C C . GLY A 1 109 ? -12.963 -10.454 21.203 1.00 86.12 109 GLY A C 1
ATOM 910 O O . GLY A 1 109 ? -12.563 -11.460 20.612 1.00 86.12 109 GLY A O 1
ATOM 911 N N . THR A 1 110 ? -12.148 -9.416 21.435 1.00 87.50 110 THR A N 1
ATOM 912 C CA . THR A 1 110 ? -10.744 -9.314 20.989 1.00 87.50 110 THR A CA 1
ATOM 913 C C . THR A 1 110 ? -10.574 -9.650 19.494 1.00 87.50 110 THR A C 1
ATOM 915 O O . THR A 1 110 ? -9.927 -10.645 19.145 1.00 87.50 110 THR A O 1
ATOM 918 N N . PRO A 1 111 ? -11.193 -8.887 18.575 1.00 88.75 111 PRO A N 1
ATOM 919 C CA . PRO A 1 111 ? -11.039 -9.106 17.140 1.00 88.75 111 PRO A CA 1
ATOM 920 C C . PRO A 1 111 ? -9.577 -8.951 16.706 1.00 88.75 111 PRO A C 1
ATOM 922 O O . PRO A 1 111 ? -8.776 -8.296 17.377 1.00 88.75 111 PRO A O 1
ATOM 925 N N . LEU A 1 112 ? -9.224 -9.541 15.567 1.00 87.75 112 LEU A N 1
ATOM 926 C CA . LEU A 1 112 ? -7.879 -9.442 15.006 1.00 87.75 112 LEU A CA 1
ATOM 927 C C . LEU A 1 112 ? -7.778 -8.256 14.034 1.00 87.75 112 LEU A C 1
ATOM 929 O O . LEU A 1 112 ? -8.714 -7.954 13.296 1.00 87.75 112 LEU A O 1
ATOM 933 N N . ARG A 1 113 ? -6.641 -7.556 14.037 1.00 88.75 113 ARG A N 1
ATOM 934 C CA . ARG A 1 113 ? -6.222 -6.660 12.954 1.00 88.75 113 ARG A CA 1
ATOM 935 C C . ARG A 1 113 ? -5.243 -7.410 12.064 1.00 88.75 113 ARG A C 1
ATOM 937 O O . ARG A 1 113 ? -4.221 -7.868 12.565 1.00 88.75 113 ARG A O 1
ATOM 944 N N . LEU A 1 114 ? -5.544 -7.487 10.776 1.00 89.25 114 LEU A N 1
ATOM 945 C CA . LEU A 1 114 ? -4.615 -7.991 9.771 1.00 89.25 114 LEU A CA 1
ATOM 946 C C . LEU A 1 114 ? -3.486 -6.982 9.574 1.00 89.25 114 LEU A C 1
ATOM 948 O O . LEU A 1 114 ? -3.746 -5.779 9.491 1.00 89.25 114 LEU A O 1
ATOM 952 N N . ILE A 1 115 ? -2.256 -7.476 9.501 1.00 89.88 115 ILE A N 1
ATOM 953 C CA . ILE A 1 115 ? -1.067 -6.702 9.167 1.00 89.88 115 ILE A CA 1
ATOM 954 C C . ILE A 1 115 ? -0.275 -7.458 8.106 1.00 89.88 115 ILE A C 1
ATOM 956 O O . ILE A 1 115 ? 0.026 -8.637 8.273 1.00 89.88 115 ILE A O 1
ATOM 960 N N . PHE A 1 116 ? 0.114 -6.746 7.054 1.00 89.50 116 PHE A N 1
ATOM 961 C CA . PHE A 1 116 ? 1.008 -7.251 6.021 1.00 89.50 116 PHE A CA 1
ATOM 962 C C . PHE A 1 116 ? 2.425 -6.737 6.265 1.00 89.50 116 PHE A C 1
ATOM 964 O O . PHE A 1 116 ? 2.643 -5.533 6.405 1.00 89.50 116 PHE A O 1
ATOM 971 N N . SER A 1 117 ? 3.400 -7.644 6.314 1.00 91.12 117 SER A N 1
ATOM 972 C CA . SER A 1 117 ? 4.824 -7.303 6.317 1.00 91.12 117 SER A CA 1
ATOM 973 C C . SER A 1 117 ? 5.440 -7.705 4.984 1.00 91.12 117 SER A C 1
ATOM 975 O O . SER A 1 117 ? 5.595 -8.889 4.722 1.00 91.12 117 SER A O 1
ATOM 977 N N . GLY A 1 118 ? 5.773 -6.731 4.135 1.00 90.19 118 GLY A N 1
ATOM 978 C CA . GLY A 1 118 ? 6.205 -6.988 2.755 1.00 90.19 118 GLY A CA 1
ATOM 979 C C . GLY A 1 118 ? 7.271 -6.024 2.243 1.00 90.19 118 GLY A C 1
ATOM 980 O O . GLY A 1 118 ? 7.239 -5.644 1.081 1.00 90.19 118 GLY A O 1
ATOM 981 N N . LEU A 1 119 ? 8.215 -5.601 3.091 1.00 91.00 119 LEU A N 1
ATOM 982 C CA . LEU A 1 119 ? 9.260 -4.636 2.697 1.00 91.00 119 LEU A CA 1
ATOM 983 C C . LEU A 1 119 ? 10.206 -5.151 1.598 1.00 91.00 119 LEU A C 1
ATOM 985 O O . LEU A 1 119 ? 10.909 -4.359 0.985 1.00 91.00 119 LEU A O 1
ATOM 989 N N . GLN A 1 120 ? 10.218 -6.462 1.358 1.00 94.44 120 GLN A N 1
ATOM 990 C CA . GLN A 1 120 ? 11.002 -7.140 0.321 1.00 94.44 120 GLN A CA 1
ATOM 991 C C . GLN A 1 120 ? 10.107 -7.729 -0.783 1.00 94.44 120 GLN A C 1
ATOM 993 O O . GLN A 1 120 ? 10.552 -8.550 -1.580 1.00 94.44 120 GLN A O 1
ATOM 998 N N . HIS A 1 121 ? 8.833 -7.331 -0.832 1.00 97.00 121 HIS A N 1
ATOM 999 C CA . HIS A 1 121 ? 7.890 -7.841 -1.820 1.00 97.00 121 HIS A CA 1
ATOM 1000 C C . HIS A 1 121 ? 8.328 -7.468 -3.249 1.00 97.00 121 HIS A C 1
ATOM 1002 O O . HIS A 1 121 ? 8.769 -6.335 -3.452 1.00 97.00 121 HIS A O 1
ATOM 1008 N N . PRO A 1 122 ? 8.171 -8.338 -4.267 1.00 97.00 122 PRO A N 1
ATOM 1009 C CA . PRO A 1 122 ? 8.623 -8.039 -5.631 1.00 97.00 122 PRO A CA 1
ATOM 1010 C C . PRO A 1 122 ? 8.089 -6.721 -6.218 1.00 97.00 122 PRO A C 1
ATOM 1012 O O . PRO A 1 122 ? 8.767 -6.056 -6.990 1.00 97.00 122 PRO A O 1
ATOM 1015 N N . THR A 1 123 ? 6.899 -6.277 -5.815 1.00 97.12 123 THR A N 1
ATOM 1016 C CA . THR A 1 123 ? 6.318 -5.006 -6.285 1.00 97.12 123 THR A CA 1
ATOM 1017 C C . THR A 1 123 ? 6.637 -3.797 -5.396 1.00 97.12 123 THR A C 1
ATOM 1019 O O . THR A 1 123 ? 6.214 -2.685 -5.717 1.00 97.12 123 THR A O 1
ATOM 1022 N N . ILE A 1 124 ? 7.386 -3.962 -4.295 1.00 96.44 124 ILE A N 1
ATOM 1023 C CA . ILE A 1 124 ? 7.575 -2.904 -3.289 1.00 96.44 124 ILE A CA 1
ATOM 1024 C C . ILE A 1 124 ? 8.308 -1.689 -3.853 1.00 96.44 124 ILE A C 1
ATOM 1026 O O . ILE A 1 124 ? 7.887 -0.564 -3.607 1.00 96.44 124 ILE A O 1
ATOM 1030 N N . LYS A 1 125 ? 9.350 -1.893 -4.671 1.00 97.62 125 LYS A N 1
ATOM 1031 C CA . LYS A 1 125 ? 10.115 -0.793 -5.279 1.00 97.62 125 LYS A CA 1
ATOM 1032 C C . LYS A 1 125 ? 9.229 0.052 -6.193 1.00 97.62 125 LYS A C 1
ATOM 1034 O O . LYS A 1 125 ? 9.279 1.276 -6.135 1.00 97.62 125 LYS A O 1
ATOM 1039 N N . ILE A 1 126 ? 8.361 -0.604 -6.969 1.00 98.00 126 ILE A N 1
ATOM 1040 C CA . ILE A 1 126 ? 7.363 0.058 -7.816 1.00 98.00 126 ILE A CA 1
ATOM 1041 C C . ILE A 1 126 ? 6.370 0.841 -6.950 1.00 98.00 126 ILE A C 1
ATOM 1043 O O . ILE A 1 126 ? 6.136 2.020 -7.205 1.00 98.00 126 ILE A O 1
ATOM 1047 N N . SER A 1 127 ? 5.815 0.212 -5.909 1.00 97.06 127 SER A N 1
ATOM 1048 C CA . SER A 1 127 ? 4.846 0.849 -5.010 1.00 97.06 127 SER A CA 1
ATOM 1049 C C . SER A 1 127 ? 5.423 2.076 -4.304 1.00 97.06 127 SER A C 1
ATOM 1051 O O . SER A 1 127 ? 4.757 3.106 -4.240 1.00 97.06 127 SER A O 1
ATOM 1053 N N . THR A 1 128 ? 6.648 1.980 -3.782 1.00 97.31 128 THR A N 1
ATOM 1054 C CA . THR A 1 128 ? 7.337 3.090 -3.115 1.00 97.31 128 THR A CA 1
ATOM 1055 C C . THR A 1 128 ? 7.608 4.217 -4.097 1.00 97.31 128 THR A C 1
ATOM 1057 O O . THR A 1 128 ? 7.240 5.352 -3.820 1.00 97.31 128 THR A O 1
ATOM 1060 N N . TYR A 1 129 ? 8.152 3.902 -5.276 1.00 97.75 129 TYR A N 1
ATOM 1061 C CA . TYR A 1 129 ? 8.451 4.901 -6.297 1.00 97.75 129 TYR A CA 1
ATOM 1062 C C . TYR A 1 129 ? 7.199 5.671 -6.737 1.00 97.75 129 TYR A C 1
ATOM 1064 O O . TYR A 1 129 ? 7.196 6.898 -6.762 1.00 97.75 129 TYR A O 1
ATOM 1072 N N . ILE A 1 130 ? 6.091 4.974 -7.017 1.00 97.75 130 ILE A N 1
ATOM 1073 C CA . ILE A 1 130 ? 4.812 5.631 -7.328 1.00 97.75 130 ILE A CA 1
ATOM 1074 C C . ILE A 1 130 ? 4.316 6.448 -6.133 1.00 97.75 130 ILE A C 1
ATOM 1076 O O . ILE A 1 130 ? 3.862 7.576 -6.311 1.00 97.75 130 ILE A O 1
ATOM 1080 N N . GLY A 1 131 ? 4.393 5.893 -4.922 1.00 97.25 131 GLY A N 1
ATOM 1081 C CA . GLY A 1 131 ? 3.966 6.567 -3.700 1.00 97.25 131 GLY A CA 1
ATOM 1082 C C . GLY A 1 131 ? 4.692 7.893 -3.485 1.00 97.25 131 GLY A C 1
ATOM 1083 O O . GLY A 1 131 ? 4.044 8.893 -3.198 1.00 97.25 131 GLY A O 1
ATOM 1084 N N . GLU A 1 132 ? 6.005 7.931 -3.695 1.00 97.75 132 GLU A N 1
ATOM 1085 C CA . GLU A 1 132 ? 6.822 9.146 -3.595 1.00 97.75 132 GLU A CA 1
ATOM 1086 C C . GLU A 1 132 ? 6.426 10.204 -4.632 1.00 97.75 132 GLU A C 1
ATOM 1088 O O . GLU A 1 132 ? 6.366 11.388 -4.306 1.00 97.75 132 GLU A O 1
ATOM 1093 N N . LEU A 1 133 ? 6.089 9.791 -5.858 1.00 97.12 133 LEU A N 1
ATOM 1094 C CA . LEU A 1 133 ? 5.613 10.707 -6.899 1.00 97.12 133 LEU A CA 1
ATOM 1095 C C . LEU A 1 133 ? 4.207 11.249 -6.606 1.00 97.12 133 LEU A C 1
ATOM 1097 O O . LEU A 1 133 ? 3.929 12.423 -6.847 1.00 97.12 133 LEU A O 1
ATOM 1101 N N . LEU A 1 134 ? 3.305 10.397 -6.110 1.00 96.94 134 LEU A N 1
ATOM 1102 C CA . LEU A 1 134 ? 1.906 10.755 -5.878 1.00 96.94 134 LEU A CA 1
ATOM 1103 C C . LEU A 1 134 ? 1.690 11.503 -4.561 1.00 96.94 134 LEU A C 1
ATOM 1105 O O . LEU A 1 134 ? 0.761 12.304 -4.473 1.00 96.94 134 LEU A O 1
ATOM 1109 N N . ARG A 1 135 ? 2.515 11.260 -3.536 1.00 95.69 135 ARG A N 1
ATOM 1110 C CA . ARG A 1 135 ? 2.279 11.770 -2.180 1.00 95.69 135 ARG A CA 1
ATOM 1111 C C . ARG A 1 135 ? 2.183 13.300 -2.109 1.00 95.69 135 ARG A C 1
ATOM 1113 O O . ARG A 1 135 ? 1.181 13.770 -1.577 1.00 95.69 135 ARG A O 1
ATOM 1120 N N . PRO A 1 136 ? 3.109 14.089 -2.688 1.00 95.06 136 PRO A N 1
ATOM 1121 C CA . PRO A 1 136 ? 3.001 15.549 -2.646 1.00 95.06 136 PRO A CA 1
ATOM 1122 C C . PRO A 1 136 ? 1.737 16.078 -3.340 1.00 95.06 136 PRO A C 1
ATOM 1124 O O . PRO A 1 136 ? 1.158 17.081 -2.926 1.00 95.06 136 PRO A O 1
ATOM 1127 N N . LEU A 1 137 ? 1.292 15.393 -4.397 1.00 94.69 137 LEU A N 1
ATOM 1128 C CA . LEU A 1 137 ? 0.090 15.755 -5.148 1.00 94.69 137 LEU A CA 1
ATOM 1129 C C . LEU A 1 137 ? -1.177 15.449 -4.353 1.00 94.69 137 LEU A C 1
ATOM 1131 O O . LEU A 1 137 ? -2.087 16.276 -4.295 1.00 94.69 137 LEU A O 1
ATOM 1135 N N . PHE A 1 138 ? -1.206 14.279 -3.714 1.00 93.81 138 PHE A N 1
ATOM 1136 C CA . PHE A 1 138 ? -2.272 13.896 -2.804 1.00 93.81 138 PHE A CA 1
ATOM 1137 C C . PHE A 1 138 ? -2.379 14.889 -1.648 1.00 93.81 138 PHE A C 1
ATOM 1139 O O . PHE A 1 138 ? -3.464 15.411 -1.414 1.00 93.81 138 PHE A O 1
ATOM 1146 N N . ASP A 1 139 ? -1.266 15.218 -0.986 1.00 92.06 139 ASP A N 1
ATOM 1147 C CA . ASP A 1 139 ? -1.258 16.140 0.154 1.00 92.06 139 ASP A CA 1
ATOM 1148 C C . ASP A 1 139 ? -1.814 17.523 -0.246 1.00 92.06 139 ASP A C 1
ATOM 1150 O O . ASP A 1 139 ? -2.651 18.085 0.460 1.00 92.06 139 ASP A O 1
ATOM 1154 N N . LYS A 1 140 ? -1.465 18.034 -1.439 1.00 89.81 140 LYS A N 1
ATOM 1155 C CA . LYS A 1 140 ? -2.004 19.302 -1.974 1.00 89.81 140 LYS A CA 1
ATOM 1156 C C . LYS A 1 140 ? -3.532 19.300 -2.120 1.00 89.81 140 LYS A C 1
ATOM 1158 O O . LYS A 1 140 ? -4.167 20.339 -1.939 1.00 89.81 140 LYS A O 1
ATOM 1163 N N . ILE A 1 141 ? -4.128 18.166 -2.486 1.00 90.69 141 ILE A N 1
ATOM 1164 C CA . ILE A 1 141 ? -5.584 18.029 -2.645 1.00 90.69 141 ILE A CA 1
ATOM 1165 C C . ILE A 1 141 ? -6.246 17.765 -1.292 1.00 90.69 141 ILE A C 1
ATOM 1167 O O . ILE A 1 141 ? -7.264 18.378 -0.968 1.00 90.69 141 ILE A O 1
ATOM 1171 N N . ALA A 1 142 ? -5.6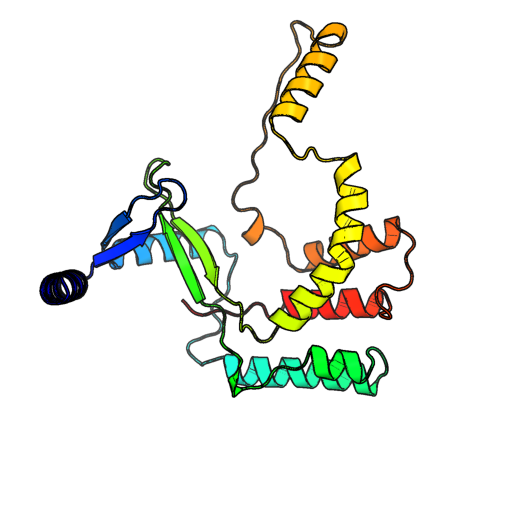59 16.875 -0.495 1.00 89.38 142 ALA A N 1
ATOM 1172 C CA . ALA A 1 142 ? -6.189 16.435 0.785 1.00 89.38 142 ALA A CA 1
ATOM 1173 C C . ALA A 1 142 ? -6.346 17.602 1.765 1.00 89.38 142 ALA A C 1
ATOM 1175 O O . ALA A 1 142 ? -7.365 17.671 2.448 1.00 89.38 142 ALA A O 1
ATOM 1176 N N . LEU A 1 143 ? -5.426 18.573 1.772 1.00 83.94 143 LEU A N 1
ATOM 1177 C CA . LEU A 1 143 ? -5.520 19.770 2.622 1.00 83.94 143 LEU A CA 1
ATOM 1178 C C . LEU A 1 143 ? -6.807 20.590 2.417 1.00 83.94 143 LEU A C 1
ATOM 1180 O O . LEU A 1 143 ? -7.188 21.350 3.298 1.00 83.94 143 LEU A O 1
ATOM 1184 N N . LYS A 1 144 ? -7.499 20.445 1.278 1.00 83.12 144 LYS A N 1
ATOM 1185 C CA . LYS A 1 144 ? -8.771 21.142 1.019 1.00 83.12 144 LYS A CA 1
ATOM 1186 C C . LYS A 1 144 ? -9.992 20.447 1.627 1.00 83.12 144 LYS A C 1
ATOM 1188 O O . LYS A 1 144 ? -11.053 21.051 1.707 1.00 83.12 144 LYS A O 1
ATOM 1193 N N . THR A 1 145 ? -9.877 19.163 1.956 1.00 82.94 145 THR A N 1
ATOM 1194 C CA . THR A 1 145 ? -11.023 18.292 2.288 1.00 82.94 145 THR A CA 1
ATOM 1195 C C . THR A 1 145 ? -10.808 17.468 3.552 1.00 82.94 145 THR A C 1
ATOM 1197 O O . THR A 1 145 ? -11.716 16.775 4.003 1.00 82.94 145 THR A O 1
ATOM 1200 N N . THR A 1 146 ? -9.613 17.535 4.135 1.00 86.81 146 THR A N 1
ATOM 1201 C CA . THR A 1 146 ? -9.225 16.768 5.312 1.00 86.81 146 THR A CA 1
ATOM 1202 C C . THR A 1 146 ? -8.522 17.669 6.315 1.00 86.81 146 THR A C 1
ATOM 1204 O O . THR A 1 146 ? -7.864 18.643 5.964 1.00 86.81 146 THR A O 1
ATOM 1207 N N . THR A 1 147 ? -8.674 17.312 7.580 1.00 84.19 147 THR A N 1
ATOM 1208 C CA . THR A 1 147 ? -7.961 17.891 8.718 1.00 84.19 147 THR A CA 1
ATOM 1209 C C . THR A 1 147 ? -6.855 16.943 9.165 1.00 84.19 147 THR A C 1
ATOM 1211 O O . THR A 1 147 ? -6.959 15.722 9.018 1.00 84.19 147 THR A O 1
ATOM 1214 N N . THR A 1 148 ? -5.796 17.497 9.741 1.00 84.06 148 THR A N 1
ATOM 1215 C CA . THR A 1 148 ? -4.639 16.717 10.200 1.00 84.06 148 THR A CA 1
ATOM 1216 C C . THR A 1 148 ? -4.661 16.455 11.707 1.00 84.06 148 THR A C 1
ATOM 1218 O O . THR A 1 148 ? -3.864 15.658 12.203 1.00 84.06 148 THR A O 1
ATOM 1221 N N . SER A 1 149 ? -5.584 17.080 12.451 1.00 88.88 149 SER A N 1
ATOM 1222 C CA . SER A 1 149 ? -5.648 16.984 13.910 1.00 88.88 149 SER A CA 1
ATOM 1223 C C . SER A 1 149 ? -7.078 17.006 14.437 1.00 88.88 149 SER A C 1
ATOM 1225 O O . SER A 1 149 ? -7.888 17.847 14.060 1.00 88.88 149 SER A O 1
ATOM 1227 N N . GLY A 1 150 ? -7.363 16.145 15.418 1.00 89.94 150 GLY A N 1
ATOM 1228 C CA . GLY A 1 150 ? -8.639 16.179 16.137 1.00 89.94 150 GLY A CA 1
ATOM 1229 C C . GLY A 1 150 ? -8.896 17.517 16.840 1.00 89.94 150 GLY A C 1
ATOM 1230 O O . GLY A 1 150 ? -10.045 17.920 16.975 1.00 89.94 150 GLY A O 1
ATOM 1231 N N . PHE A 1 151 ? -7.844 18.243 17.233 1.00 92.75 151 PHE A N 1
ATOM 1232 C CA . PHE A 1 151 ? -7.993 19.586 17.800 1.00 92.75 151 PHE A CA 1
ATOM 1233 C C . PHE A 1 151 ? -8.529 20.585 16.769 1.00 92.75 151 PHE A C 1
ATOM 1235 O O . PHE A 1 151 ? -9.408 21.382 17.082 1.00 92.75 151 PHE A O 1
ATOM 1242 N N . GLU A 1 152 ? -8.029 20.519 15.533 1.00 90.38 152 GLU A N 1
ATOM 1243 C CA . GLU A 1 152 ? -8.486 21.383 14.446 1.00 90.38 152 GLU A CA 1
ATOM 1244 C C . GLU A 1 152 ? -9.953 21.096 14.104 1.00 90.38 152 GLU A C 1
ATOM 1246 O O . GLU A 1 152 ? -10.732 22.037 13.982 1.00 90.38 152 GLU A O 1
ATOM 1251 N N . VAL A 1 153 ? -10.359 19.820 14.079 1.00 91.25 153 VAL A N 1
ATOM 1252 C CA . VAL A 1 153 ? -11.778 19.438 13.944 1.00 91.25 153 VAL A CA 1
ATOM 1253 C C . VAL A 1 153 ? -12.627 20.080 15.027 1.00 91.25 153 VAL A C 1
ATOM 1255 O O . VAL A 1 153 ? -13.631 20.714 14.719 1.00 91.25 153 VAL A O 1
ATOM 1258 N N . MET A 1 154 ? -12.236 19.939 16.296 1.00 92.75 154 MET A N 1
ATOM 1259 C CA . MET A 1 154 ? -13.016 20.490 17.405 1.00 92.75 154 MET A CA 1
ATOM 1260 C C . MET A 1 154 ? -13.113 22.011 17.331 1.00 92.75 154 MET A C 1
ATOM 1262 O O . MET A 1 154 ? -14.184 22.558 17.577 1.00 92.75 154 MET A O 1
ATOM 1266 N N . LYS A 1 155 ? -12.025 22.686 16.946 1.00 92.62 155 LYS A N 1
ATOM 1267 C CA . LYS A 1 155 ? -12.016 24.132 16.725 1.00 92.62 155 LYS A CA 1
ATOM 1268 C C . LYS A 1 155 ? -12.983 24.532 15.605 1.00 92.62 155 LYS A C 1
ATOM 1270 O O . LYS A 1 155 ? -13.824 25.394 15.830 1.00 92.62 155 LYS A O 1
ATOM 1275 N N . GLN A 1 156 ? -12.919 23.873 14.446 1.00 90.25 156 GLN A N 1
ATOM 1276 C CA . GLN A 1 156 ? -13.797 24.154 13.304 1.00 90.25 156 GLN A CA 1
ATOM 1277 C C . GLN A 1 156 ? -15.273 23.893 13.631 1.00 90.25 156 GLN A C 1
ATOM 1279 O O . GLN A 1 156 ? -16.134 24.707 13.304 1.00 90.25 156 GLN A O 1
ATOM 1284 N N . VAL A 1 157 ? -15.576 22.783 14.312 1.00 91.69 157 VAL A N 1
ATOM 1285 C CA . VAL A 1 157 ? -16.939 22.457 14.759 1.00 91.69 157 VAL A CA 1
ATOM 1286 C C . VAL A 1 157 ? -17.440 23.493 15.763 1.00 91.69 157 VAL A C 1
ATOM 1288 O O . VAL A 1 157 ? -18.584 23.933 15.657 1.00 91.69 157 VAL A O 1
ATOM 1291 N N . TYR A 1 158 ? -16.596 23.919 16.708 1.00 92.62 158 TYR A N 1
ATOM 1292 C CA . TYR A 1 158 ? -16.946 24.957 17.674 1.00 92.62 158 TYR A CA 1
ATOM 1293 C C . TYR A 1 158 ? -17.243 26.292 16.980 1.00 92.62 158 TYR A C 1
ATOM 1295 O O . TYR A 1 158 ? -18.321 26.847 17.172 1.00 92.62 158 TYR A O 1
ATOM 1303 N N . GLU A 1 159 ? -16.345 26.769 16.115 1.00 93.94 159 GLU A N 1
ATOM 1304 C CA . GLU A 1 159 ? -16.526 28.004 15.342 1.00 93.94 159 GLU A CA 1
ATOM 1305 C C . GLU A 1 159 ? -17.801 27.954 14.493 1.00 93.94 159 GLU A C 1
ATOM 1307 O O . GLU A 1 159 ? -18.625 28.867 14.557 1.00 93.94 159 GLU A O 1
ATOM 1312 N N . TRP A 1 160 ? -18.030 26.854 13.772 1.00 93.38 160 TRP A N 1
ATOM 1313 C CA . TRP A 1 160 ? -19.262 26.636 13.018 1.00 93.38 160 TRP A CA 1
ATOM 1314 C C . TRP A 1 160 ? -20.503 26.686 13.921 1.00 93.38 160 TRP A C 1
ATOM 1316 O O . TRP A 1 160 ? -21.494 27.330 13.569 1.00 93.38 160 TRP A O 1
ATOM 1326 N N . SER A 1 161 ? -20.445 26.068 15.105 1.00 94.38 161 SER A N 1
ATOM 1327 C CA . SER A 1 161 ? -21.584 25.985 16.023 1.00 94.38 161 SER A CA 1
ATOM 1328 C C . SER A 1 161 ? -22.048 27.346 16.543 1.00 94.38 161 SER A C 1
ATOM 1330 O O . SER A 1 161 ? -23.244 27.520 16.758 1.00 94.38 161 SER A O 1
ATOM 1332 N N . THR A 1 162 ? -21.146 28.330 16.663 1.00 94.50 162 THR A N 1
ATOM 1333 C CA . THR A 1 162 ? -21.483 29.666 17.191 1.00 94.50 162 THR A CA 1
ATOM 1334 C C . THR A 1 162 ? -22.565 30.387 16.387 1.00 94.50 162 THR A C 1
ATOM 1336 O O . THR A 1 162 ? -23.360 31.119 16.966 1.00 94.50 162 THR A O 1
ATOM 1339 N N . ASN A 1 163 ? -22.624 30.152 15.072 1.00 93.75 163 ASN A N 1
ATOM 1340 C CA . ASN A 1 163 ? -23.555 30.832 14.168 1.00 93.75 163 ASN A CA 1
ATOM 1341 C C . ASN A 1 163 ? -24.584 29.893 13.522 1.00 93.75 163 ASN A C 1
ATOM 1343 O O . ASN A 1 163 ? -25.584 30.360 12.981 1.00 93.75 163 ASN A O 1
ATOM 1347 N N . ASN A 1 164 ? -24.338 28.578 13.530 1.00 92.94 164 ASN A N 1
ATOM 1348 C CA . ASN A 1 164 ? -25.110 27.627 12.725 1.00 92.94 164 ASN A CA 1
ATOM 1349 C C . ASN A 1 164 ? -25.846 26.561 13.544 1.00 92.94 164 ASN A C 1
ATOM 1351 O O . ASN A 1 164 ? -26.701 25.868 12.989 1.00 92.94 164 ASN A O 1
ATOM 1355 N N . LEU A 1 165 ? -25.537 26.407 14.837 1.00 93.94 165 LEU A N 1
ATOM 1356 C CA . LEU A 1 165 ? -26.156 25.376 15.664 1.00 93.94 165 LEU A CA 1
ATOM 1357 C C . LEU A 1 165 ? -27.612 25.740 15.979 1.00 93.94 165 LEU A C 1
ATOM 1359 O O . LEU A 1 165 ? -27.900 26.799 16.534 1.00 93.94 165 LEU A O 1
ATOM 1363 N N . ARG A 1 166 ? -28.533 24.838 15.644 1.00 95.06 166 ARG A N 1
ATOM 1364 C CA . ARG A 1 166 ? -29.966 24.948 15.938 1.00 95.06 166 ARG A CA 1
ATOM 1365 C C . ARG A 1 166 ? -30.405 23.767 16.789 1.00 95.06 166 ARG A C 1
ATOM 1367 O O . ARG A 1 166 ? -29.705 22.760 16.882 1.00 95.06 166 ARG A O 1
ATOM 1374 N N . LYS A 1 167 ? -31.590 23.869 17.389 1.00 93.56 167 LYS A N 1
ATOM 1375 C CA . LYS A 1 167 ? -32.146 22.798 18.225 1.00 93.56 167 LYS A CA 1
ATOM 1376 C C . LYS A 1 167 ? -32.351 21.497 17.435 1.00 93.56 167 LYS A C 1
ATOM 1378 O O . LYS A 1 167 ? -32.237 20.416 17.998 1.00 93.56 167 LYS A O 1
ATOM 1383 N N . GLU A 1 168 ? -32.612 21.607 16.136 1.00 95.50 168 GLU A N 1
ATOM 1384 C CA . GLU A 1 168 ? -32.849 20.495 15.213 1.00 95.50 168 GLU A CA 1
ATOM 1385 C C . GLU A 1 168 ? -31.561 19.978 14.550 1.00 95.50 168 GLU A C 1
ATOM 1387 O O . GLU A 1 168 ? -31.610 19.052 13.740 1.00 95.50 168 GLU A O 1
ATOM 1392 N N . THR A 1 169 ? -30.400 20.573 14.844 1.00 93.00 169 THR A N 1
ATOM 1393 C CA . THR A 1 169 ? -29.130 20.136 14.263 1.00 93.00 169 THR A CA 1
ATOM 1394 C C . THR A 1 169 ? -28.759 18.744 14.770 1.00 93.00 169 THR A C 1
ATOM 1396 O O . THR A 1 169 ? -28.644 18.513 15.972 1.00 93.00 169 THR A O 1
ATOM 1399 N N . LEU A 1 170 ? -28.487 17.831 13.836 1.00 91.81 170 LEU A N 1
ATOM 1400 C CA . LEU A 1 170 ? -27.975 16.497 14.129 1.00 91.81 170 LEU A CA 1
ATOM 1401 C C . LEU A 1 170 ? -26.490 16.414 13.786 1.00 91.81 170 LEU A C 1
ATOM 1403 O O . LEU A 1 170 ? -26.077 16.757 12.678 1.00 91.81 170 LEU A O 1
ATOM 1407 N N . LEU A 1 171 ? -25.695 15.919 14.733 1.00 89.56 171 LEU A N 1
ATOM 1408 C CA . LEU A 1 171 ? -24.303 15.564 14.492 1.00 89.56 171 LEU A CA 1
ATOM 1409 C C . LEU A 1 171 ? -24.213 14.070 14.179 1.00 89.56 171 LEU A C 1
ATOM 1411 O O . LEU A 1 171 ? -24.535 13.230 15.020 1.00 89.56 171 LEU A O 1
ATOM 1415 N N . CYS A 1 172 ? -23.738 13.747 12.981 1.00 91.06 172 CYS A N 1
ATOM 1416 C CA . CYS A 1 172 ? -23.572 12.372 12.528 1.00 91.06 172 CYS A CA 1
ATOM 1417 C C . CYS A 1 172 ? -22.087 12.010 12.468 1.00 91.06 172 CYS A C 1
ATOM 1419 O O . CYS A 1 172 ? -21.291 12.729 11.867 1.00 91.06 172 CYS A O 1
ATOM 1421 N N . ILE A 1 173 ? -21.724 10.867 13.053 1.00 90.06 173 ILE A N 1
ATOM 1422 C CA . ILE A 1 173 ? -20.387 10.278 12.931 1.00 90.06 173 ILE A CA 1
ATOM 1423 C C . ILE A 1 173 ? -20.517 8.998 12.112 1.00 90.06 173 ILE A C 1
ATOM 1425 O O . ILE A 1 173 ? -21.298 8.113 12.456 1.00 90.06 173 ILE A O 1
ATOM 1429 N N . ILE A 1 174 ? -19.738 8.903 11.036 1.00 92.75 174 ILE A N 1
ATOM 1430 C CA . ILE A 1 174 ? -19.719 7.751 10.134 1.00 92.75 174 ILE A CA 1
ATOM 1431 C C . ILE A 1 174 ? -18.326 7.125 10.202 1.00 92.75 174 ILE A C 1
ATOM 1433 O O . ILE A 1 174 ? -17.328 7.815 10.002 1.00 92.75 174 ILE A O 1
ATOM 1437 N N . ASP A 1 175 ? -18.261 5.823 10.488 1.00 89.62 175 ASP A N 1
ATOM 1438 C CA . ASP A 1 175 ? -17.017 5.045 10.514 1.00 89.62 175 ASP A CA 1
ATOM 1439 C C . ASP A 1 175 ? -17.031 3.993 9.399 1.00 89.62 175 ASP A C 1
ATOM 1441 O O . ASP A 1 175 ? -17.997 3.240 9.251 1.00 89.62 175 ASP A O 1
ATOM 1445 N N . VAL A 1 176 ? -15.951 3.932 8.617 1.00 89.12 176 VAL A N 1
ATOM 1446 C CA . VAL A 1 176 ? -15.808 2.954 7.532 1.00 89.12 176 VAL A CA 1
ATOM 1447 C C . VAL A 1 176 ? -15.100 1.713 8.060 1.00 89.12 176 VAL A C 1
ATOM 1449 O O . VAL A 1 176 ? -13.917 1.727 8.408 1.00 89.12 176 VAL A O 1
ATOM 1452 N N . VAL A 1 177 ? -15.819 0.595 8.074 1.00 84.19 177 VAL A N 1
ATOM 1453 C CA . VAL A 1 177 ? -15.291 -0.687 8.543 1.00 84.19 177 VAL A CA 1
ATOM 1454 C C . VAL A 1 177 ? -14.409 -1.326 7.465 1.00 84.19 177 VAL A C 1
ATOM 1456 O O . VAL A 1 177 ? -14.777 -1.377 6.299 1.00 84.19 177 VAL A O 1
ATOM 1459 N N . ASN A 1 178 ? -13.251 -1.866 7.865 1.00 81.94 178 ASN A N 1
ATOM 1460 C CA . ASN A 1 178 ? -12.352 -2.645 6.998 1.00 81.94 178 ASN A CA 1
ATOM 1461 C C . ASN A 1 178 ? -11.888 -1.929 5.710 1.00 81.94 178 ASN A C 1
ATOM 1463 O O . ASN A 1 178 ? -11.627 -2.591 4.710 1.00 81.94 178 ASN A O 1
ATOM 1467 N N . LEU A 1 179 ? -11.720 -0.601 5.748 1.00 88.25 179 LEU A N 1
ATOM 1468 C CA . LEU A 1 179 ? -11.386 0.229 4.581 1.00 88.25 179 LEU A CA 1
ATOM 1469 C C . LEU A 1 179 ? -10.351 -0.401 3.626 1.00 88.25 179 LEU A C 1
ATOM 1471 O O . LEU A 1 179 ? -10.638 -0.577 2.451 1.00 88.25 179 LEU A O 1
ATOM 1475 N N . TYR A 1 180 ? -9.175 -0.797 4.124 1.00 83.94 180 TYR A N 1
ATOM 1476 C CA . TYR A 1 180 ? -8.084 -1.296 3.273 1.00 83.94 180 TYR A CA 1
ATOM 1477 C C . TYR A 1 180 ? -8.423 -2.544 2.455 1.00 83.94 180 TYR A C 1
ATOM 1479 O O . TYR A 1 180 ? -7.931 -2.686 1.343 1.00 83.94 180 TYR A O 1
ATOM 1487 N N . THR A 1 181 ? -9.237 -3.449 2.996 1.00 85.25 181 THR A N 1
ATOM 1488 C CA . THR A 1 181 ? -9.589 -4.700 2.310 1.00 85.25 181 THR A CA 1
ATOM 1489 C C . THR A 1 181 ? -10.805 -4.547 1.411 1.00 85.25 181 THR A C 1
ATOM 1491 O O . THR A 1 181 ? -11.073 -5.426 0.607 1.00 85.25 181 THR A O 1
ATOM 1494 N N . MET A 1 182 ? -11.554 -3.454 1.569 1.00 86.94 182 MET A N 1
ATOM 1495 C CA . MET A 1 182 ? -12.813 -3.203 0.868 1.00 86.94 182 MET A CA 1
ATOM 1496 C C . MET A 1 182 ? -12.661 -2.217 -0.294 1.00 86.94 182 MET A C 1
ATOM 1498 O O . MET A 1 182 ? -13.654 -1.901 -0.936 1.00 86.94 182 MET A O 1
ATOM 1502 N N . ILE A 1 183 ? -11.453 -1.710 -0.568 1.00 89.75 183 ILE A N 1
ATOM 1503 C CA . ILE A 1 183 ? -11.197 -0.864 -1.739 1.00 89.75 183 ILE A CA 1
ATOM 1504 C C . ILE A 1 183 ? -10.998 -1.776 -2.954 1.00 89.75 183 ILE A C 1
ATOM 1506 O O . ILE A 1 183 ? -9.989 -2.486 -3.015 1.00 89.75 183 ILE A O 1
ATOM 1510 N N . PRO A 1 184 ? -11.901 -1.749 -3.948 1.00 91.94 184 PRO A N 1
ATOM 1511 C CA . PRO A 1 184 ? -11.718 -2.541 -5.152 1.00 91.94 184 PRO A CA 1
ATOM 1512 C C . PRO A 1 184 ? -10.486 -2.068 -5.937 1.00 91.94 184 PRO A C 1
ATOM 1514 O O . PRO A 1 184 ? -10.213 -0.869 -6.058 1.00 91.94 184 PRO A O 1
ATOM 1517 N N . GLN A 1 185 ? -9.732 -3.015 -6.496 1.00 92.69 185 GLN A N 1
ATOM 1518 C CA . GLN A 1 185 ? -8.455 -2.718 -7.156 1.00 92.69 185 GLN A CA 1
ATOM 1519 C C . GLN A 1 185 ? -8.614 -1.767 -8.352 1.00 92.69 185 GLN A C 1
ATOM 1521 O O . GLN A 1 185 ? -7.783 -0.880 -8.556 1.00 92.69 185 GLN A O 1
ATOM 1526 N N . THR A 1 186 ? -9.673 -1.941 -9.148 1.00 94.62 186 THR A N 1
ATOM 1527 C CA . THR A 1 186 ? -9.937 -1.109 -10.331 1.00 94.62 186 THR A CA 1
ATOM 1528 C C . THR A 1 186 ? -10.232 0.333 -9.922 1.00 94.62 186 THR A C 1
ATOM 1530 O O . THR A 1 186 ? -9.632 1.267 -10.451 1.00 94.62 186 THR A O 1
ATOM 1533 N N . GLU A 1 187 ? -11.093 0.515 -8.931 1.00 95.12 187 GLU A N 1
ATOM 1534 C CA . GLU A 1 187 ? -11.526 1.792 -8.385 1.00 95.12 187 GLU A CA 1
ATOM 1535 C C . GLU A 1 187 ? -10.360 2.529 -7.725 1.00 95.12 187 GLU A C 1
ATOM 1537 O O . GLU A 1 187 ? -10.226 3.737 -7.912 1.00 95.12 187 GLU A O 1
ATOM 1542 N N . GLY A 1 188 ? -9.461 1.811 -7.044 1.00 94.88 188 GLY A N 1
ATOM 1543 C CA . GLY A 1 188 ? -8.220 2.379 -6.514 1.00 94.88 188 GLY A CA 1
ATOM 1544 C C . GLY A 1 188 ? -7.334 2.984 -7.610 1.00 94.88 188 GLY A C 1
ATOM 1545 O O . GLY A 1 188 ? -6.860 4.113 -7.483 1.00 94.88 188 GLY A O 1
ATOM 1546 N N . VAL A 1 189 ? -7.158 2.282 -8.734 1.00 96.69 189 VAL A N 1
ATOM 1547 C CA . VAL A 1 189 ? -6.396 2.797 -9.887 1.00 96.69 189 VAL A CA 1
ATOM 1548 C C . VAL A 1 189 ? -7.121 3.969 -10.560 1.00 96.69 189 VAL A C 1
ATOM 1550 O O . VAL A 1 189 ? -6.488 4.956 -10.942 1.00 96.69 189 VAL A O 1
ATOM 1553 N N . LEU A 1 190 ? -8.450 3.901 -10.682 1.00 96.31 190 LEU A N 1
ATOM 1554 C CA . LEU A 1 190 ? -9.259 4.989 -11.236 1.00 96.31 190 LEU A CA 1
ATOM 1555 C C . LEU A 1 190 ? -9.224 6.242 -10.357 1.00 96.31 190 LEU A C 1
ATOM 1557 O O . LEU A 1 190 ? -9.225 7.346 -10.895 1.00 96.31 190 LEU A O 1
ATOM 1561 N N . ALA A 1 191 ? -9.159 6.100 -9.032 1.00 95.25 191 ALA A N 1
ATOM 1562 C CA . ALA A 1 191 ? -9.0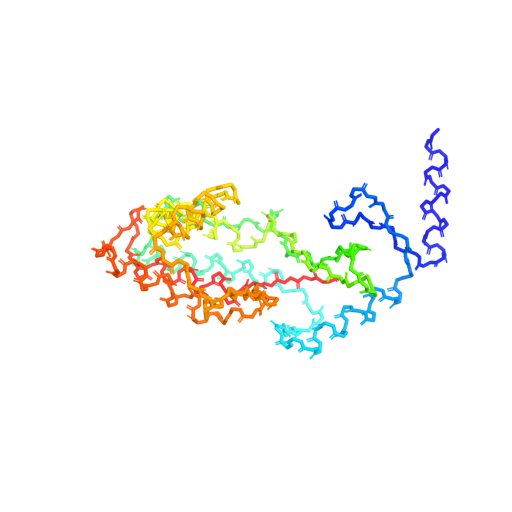11 7.227 -8.116 1.00 95.25 191 ALA A CA 1
ATOM 1563 C C . ALA A 1 191 ? -7.688 7.970 -8.353 1.00 95.25 191 ALA A C 1
ATOM 1565 O O . ALA A 1 191 ? -7.688 9.198 -8.432 1.00 95.25 191 ALA A O 1
ATOM 1566 N N . ILE A 1 192 ? -6.588 7.237 -8.569 1.00 95.94 192 ILE A N 1
ATOM 1567 C CA . ILE A 1 192 ? -5.302 7.832 -8.963 1.00 95.94 192 ILE A CA 1
ATOM 1568 C C . ILE A 1 192 ? -5.459 8.588 -10.286 1.00 95.94 192 ILE A C 1
ATOM 1570 O O . ILE A 1 192 ? -5.059 9.745 -10.372 1.00 95.94 192 ILE A O 1
ATOM 1574 N N . LYS A 1 193 ? -6.090 7.983 -11.302 1.00 95.94 193 LYS A N 1
ATOM 1575 C CA . LYS A 1 193 ? -6.324 8.655 -12.592 1.00 95.94 193 LYS A CA 1
ATOM 1576 C C . LYS A 1 193 ? -7.130 9.946 -12.424 1.00 95.94 193 LYS A C 1
ATOM 1578 O O . LYS A 1 193 ? -6.696 10.986 -12.897 1.00 95.94 193 LYS A O 1
ATOM 1583 N N . LYS A 1 194 ? -8.252 9.898 -11.700 1.00 95.00 194 LYS A N 1
ATOM 1584 C CA . LYS A 1 194 ? -9.105 11.068 -11.429 1.00 95.00 194 LYS A CA 1
ATOM 1585 C C . LYS A 1 194 ? -8.337 12.192 -10.739 1.00 95.00 194 LYS A C 1
ATOM 1587 O O . LYS A 1 194 ? -8.513 13.352 -11.090 1.00 95.00 194 LYS A O 1
ATOM 1592 N N . MET A 1 195 ? -7.481 11.851 -9.776 1.00 95.00 195 MET A N 1
ATOM 1593 C CA . MET A 1 195 ? -6.628 12.820 -9.091 1.00 95.00 195 MET A CA 1
ATOM 1594 C C . MET A 1 195 ? -5.658 13.506 -10.062 1.00 95.00 195 MET A C 1
ATOM 1596 O O . MET A 1 195 ? -5.484 14.719 -10.009 1.00 95.00 195 MET A O 1
ATOM 1600 N N . LEU A 1 196 ? -5.033 12.732 -10.949 1.00 95.44 196 LEU A N 1
ATOM 1601 C CA . LEU A 1 196 ? -4.067 13.230 -11.928 1.00 95.44 196 LEU A CA 1
ATOM 1602 C C . LEU A 1 196 ? -4.734 14.083 -13.014 1.00 95.44 196 LEU A C 1
ATOM 1604 O O . LEU A 1 196 ? -4.199 15.135 -13.359 1.00 95.44 196 LEU A O 1
ATOM 1608 N N . ASP A 1 197 ? -5.919 13.673 -13.474 1.00 94.62 197 ASP A N 1
ATOM 1609 C CA . ASP A 1 197 ? -6.750 14.430 -14.416 1.00 94.62 197 ASP A CA 1
ATOM 1610 C C . ASP A 1 197 ? -7.203 15.766 -13.801 1.00 94.62 197 ASP A C 1
ATOM 1612 O O . ASP A 1 197 ? -7.106 16.801 -14.450 1.00 94.62 197 ASP A O 1
ATOM 1616 N N . TYR A 1 198 ? -7.635 15.766 -12.532 1.00 94.12 198 TYR A N 1
ATOM 1617 C CA . TYR A 1 198 ? -8.024 16.982 -11.801 1.00 94.12 198 TYR A CA 1
ATOM 1618 C C . TYR A 1 198 ? -6.875 17.994 -11.673 1.00 94.12 198 TYR A C 1
ATOM 1620 O O . TYR A 1 198 ? -7.107 19.197 -11.611 1.00 94.12 198 TYR A O 1
ATOM 1628 N N . LEU A 1 199 ? -5.632 17.512 -11.619 1.00 94.31 199 LEU A N 1
ATOM 1629 C CA . LEU A 1 199 ? -4.438 18.356 -11.584 1.00 94.31 199 LEU A CA 1
ATOM 1630 C C . LEU A 1 199 ? -3.920 18.731 -12.980 1.00 94.31 199 LEU A C 1
ATOM 1632 O O . LEU A 1 199 ? -2.903 19.416 -13.067 1.00 94.31 199 LEU A O 1
ATOM 1636 N N . GLU A 1 200 ? -4.579 18.263 -14.045 1.00 95.25 200 GLU A N 1
ATOM 1637 C CA . GLU A 1 200 ? -4.219 18.497 -15.450 1.00 95.25 200 GLU A CA 1
ATOM 1638 C C . GLU A 1 200 ? -2.768 18.097 -15.786 1.00 95.25 200 GLU A C 1
ATOM 1640 O O . GLU A 1 200 ? -2.104 18.675 -16.652 1.00 95.25 200 GLU A O 1
ATOM 1645 N N . LEU A 1 201 ? -2.243 17.082 -15.092 1.00 93.56 201 LEU A N 1
ATOM 1646 C CA . LEU A 1 201 ? -0.862 16.638 -15.264 1.00 93.56 201 LEU A CA 1
ATOM 1647 C C . LEU A 1 201 ? -0.737 15.694 -16.459 1.00 93.56 201 LEU A C 1
ATOM 1649 O O . LEU A 1 201 ? -1.498 14.745 -16.603 1.00 93.56 201 LEU A O 1
ATOM 1653 N N . LYS A 1 202 ? 0.291 15.909 -17.286 1.00 93.38 202 LYS A N 1
ATOM 1654 C CA . LYS A 1 202 ? 0.648 15.000 -18.395 1.00 93.38 202 LYS A CA 1
ATOM 1655 C C . LYS A 1 202 ? 1.758 14.014 -18.026 1.00 93.38 202 LYS A C 1
ATOM 1657 O O . LYS A 1 202 ? 1.843 12.924 -18.591 1.00 93.38 202 LYS A O 1
ATOM 1662 N N . GLN A 1 203 ? 2.611 14.386 -17.074 1.00 95.19 203 GLN A N 1
ATOM 1663 C CA . GLN A 1 203 ? 3.711 13.556 -16.590 1.00 95.19 203 GLN A CA 1
ATOM 1664 C C . GLN A 1 203 ? 4.141 13.958 -15.176 1.00 95.19 203 GLN A C 1
ATOM 1666 O O . GLN A 1 203 ? 3.978 15.114 -14.787 1.00 95.19 203 GLN A O 1
ATOM 1671 N N . ILE A 1 204 ? 4.725 13.021 -14.426 1.00 95.38 204 ILE A N 1
ATOM 1672 C CA . ILE A 1 204 ? 5.297 13.239 -13.090 1.00 95.38 204 ILE A CA 1
ATOM 1673 C C . ILE A 1 204 ? 6.573 12.410 -12.967 1.00 95.38 204 ILE A C 1
ATOM 1675 O O . ILE A 1 204 ? 6.592 11.242 -13.348 1.00 95.38 204 ILE A O 1
ATOM 1679 N N . GLY A 1 205 ? 7.655 13.003 -12.454 1.00 90.94 205 GLY A N 1
ATOM 1680 C CA . GLY A 1 205 ? 8.915 12.276 -12.243 1.00 90.94 205 GLY A CA 1
ATOM 1681 C C . GLY A 1 205 ? 9.523 11.692 -13.524 1.00 90.94 205 GLY A C 1
ATOM 1682 O O . GLY A 1 205 ? 10.172 10.651 -13.476 1.00 90.94 205 GLY A O 1
ATOM 1683 N N . GLY A 1 206 ? 9.264 12.319 -14.677 1.00 92.50 206 GLY A N 1
ATOM 1684 C CA . GLY A 1 206 ? 9.682 11.816 -15.989 1.00 92.50 206 GLY A CA 1
ATOM 1685 C C . GLY A 1 206 ? 8.848 10.646 -16.526 1.00 92.50 206 GLY A C 1
ATOM 1686 O O . GLY A 1 206 ? 9.211 10.074 -17.548 1.00 92.50 206 GLY A O 1
ATOM 1687 N N . LEU A 1 207 ? 7.744 10.278 -15.865 1.00 96.31 207 LEU A N 1
ATOM 1688 C CA . LEU A 1 207 ? 6.791 9.278 -16.344 1.00 96.31 207 LEU A CA 1
ATOM 1689 C C . LEU A 1 207 ? 5.515 9.935 -16.854 1.00 96.31 207 LEU A C 1
ATOM 1691 O O . LEU A 1 207 ? 4.926 10.764 -16.162 1.00 96.31 207 LEU A O 1
ATOM 1695 N N . LYS A 1 208 ? 5.032 9.497 -18.018 1.00 96.81 208 LYS A N 1
ATOM 1696 C CA . LYS A 1 208 ? 3.676 9.818 -18.478 1.00 96.81 208 LYS A CA 1
ATOM 1697 C C . LYS A 1 208 ? 2.640 9.270 -17.493 1.00 96.81 208 LYS A C 1
ATOM 1699 O O . LYS A 1 208 ? 2.867 8.222 -16.877 1.00 96.81 208 LYS A O 1
ATOM 1704 N N . ILE A 1 209 ? 1.491 9.936 -17.372 1.00 96.69 209 ILE A N 1
ATOM 1705 C CA . ILE A 1 209 ? 0.412 9.485 -16.477 1.00 96.69 209 ILE A CA 1
ATOM 1706 C C . ILE A 1 209 ? -0.010 8.049 -16.795 1.00 96.69 209 ILE A C 1
ATOM 1708 O O . ILE A 1 209 ? -0.202 7.243 -15.886 1.00 96.69 209 ILE A O 1
ATOM 1712 N N . GLU A 1 210 ? -0.066 7.675 -18.072 1.00 96.88 210 GLU A N 1
ATOM 1713 C CA . GLU A 1 210 ? -0.412 6.319 -18.488 1.00 96.88 210 GLU A CA 1
ATOM 1714 C C . GLU A 1 210 ? 0.576 5.278 -17.943 1.00 96.88 210 GLU A C 1
ATOM 1716 O O . GLU A 1 210 ? 0.156 4.182 -17.563 1.00 96.88 210 GLU A O 1
ATOM 1721 N N . THR A 1 211 ? 1.872 5.607 -17.846 1.00 97.62 211 THR A N 1
ATOM 1722 C CA . THR A 1 211 ? 2.870 4.731 -17.215 1.00 97.62 211 THR A CA 1
ATOM 1723 C C . THR A 1 211 ? 2.587 4.570 -15.723 1.00 97.62 211 THR A C 1
ATOM 1725 O O . THR A 1 211 ? 2.615 3.451 -15.215 1.00 97.62 211 THR A O 1
ATOM 1728 N N . ILE A 1 212 ? 2.256 5.659 -15.020 1.00 97.88 212 ILE A N 1
ATOM 1729 C CA . ILE A 1 212 ? 1.924 5.629 -13.586 1.00 97.88 212 ILE A CA 1
ATOM 1730 C C . ILE A 1 212 ? 0.698 4.744 -13.342 1.00 97.88 212 ILE A C 1
ATOM 1732 O O . ILE A 1 212 ? 0.720 3.881 -12.469 1.00 97.88 212 ILE A O 1
ATOM 1736 N N . ILE A 1 213 ? -0.354 4.892 -14.151 1.00 98.00 213 ILE A N 1
ATOM 1737 C CA . ILE A 1 213 ? -1.567 4.068 -14.059 1.00 98.00 213 ILE A CA 1
ATOM 1738 C C . ILE A 1 213 ? -1.264 2.590 -14.336 1.00 98.00 213 ILE A C 1
ATOM 1740 O O . ILE A 1 213 ? -1.734 1.715 -13.605 1.00 98.00 213 ILE A O 1
ATOM 1744 N N . LYS A 1 214 ? -0.445 2.297 -15.352 1.00 97.94 214 LYS A N 1
ATOM 1745 C CA . LYS A 1 214 ? 0.007 0.937 -15.676 1.00 97.94 214 LYS A CA 1
ATOM 1746 C C . LYS A 1 214 ? 0.788 0.298 -14.527 1.00 97.94 214 LYS A C 1
ATOM 1748 O O . LYS A 1 214 ? 0.520 -0.852 -14.181 1.00 97.94 214 LYS A O 1
ATOM 1753 N N . LEU A 1 215 ? 1.735 1.020 -13.931 1.00 98.19 215 LEU A N 1
ATOM 1754 C CA . LEU A 1 215 ? 2.522 0.524 -12.802 1.00 98.19 215 LEU A CA 1
ATOM 1755 C C . LEU A 1 215 ? 1.644 0.339 -11.550 1.00 98.19 215 LEU A C 1
ATOM 1757 O O . LEU A 1 215 ? 1.709 -0.715 -10.923 1.00 98.19 215 LEU A O 1
ATOM 1761 N N . SER A 1 216 ? 0.750 1.284 -11.240 1.00 97.88 216 SER A N 1
ATOM 1762 C CA . SER A 1 216 ? -0.203 1.172 -10.122 1.00 97.88 216 SER A CA 1
ATOM 1763 C C . SER A 1 216 ? -1.104 -0.051 -10.270 1.00 97.88 216 SER A C 1
ATOM 1765 O O . SER A 1 216 ? -1.269 -0.829 -9.332 1.00 97.88 216 SER A O 1
ATOM 1767 N N . ARG A 1 217 ? -1.648 -0.278 -11.473 1.00 98.00 217 ARG A N 1
ATOM 1768 C CA . ARG A 1 217 ? -2.459 -1.465 -11.768 1.00 98.00 217 ARG A CA 1
ATOM 1769 C C . ARG A 1 217 ? -1.662 -2.753 -11.594 1.00 98.00 217 ARG A C 1
ATOM 1771 O O . ARG A 1 217 ? -2.205 -3.732 -11.088 1.00 98.00 217 ARG A O 1
ATOM 1778 N N . PHE A 1 218 ? -0.397 -2.758 -12.012 1.00 98.19 218 PHE A N 1
ATOM 1779 C CA . PHE A 1 218 ? 0.482 -3.909 -11.842 1.00 98.19 218 PHE A CA 1
ATOM 1780 C C . PHE A 1 218 ? 0.711 -4.227 -10.359 1.00 98.19 218 PHE A C 1
ATOM 1782 O O . PHE A 1 218 ? 0.559 -5.382 -9.968 1.00 98.19 218 PHE A O 1
ATOM 1789 N N . VAL A 1 219 ? 0.996 -3.217 -9.529 1.00 97.06 219 VAL A N 1
ATOM 1790 C CA . VAL A 1 219 ? 1.162 -3.385 -8.073 1.00 97.06 219 VAL A CA 1
ATOM 1791 C C . VAL A 1 219 ? -0.108 -3.960 -7.440 1.00 97.06 219 VAL A C 1
ATOM 1793 O O . VAL A 1 219 ? -0.028 -4.963 -6.737 1.00 97.06 219 VAL A O 1
ATOM 1796 N N . MET A 1 220 ? -1.276 -3.377 -7.732 1.00 94.62 220 MET A N 1
ATOM 1797 C CA . MET A 1 220 ? -2.553 -3.794 -7.132 1.00 94.62 220 MET A CA 1
ATOM 1798 C C . MET A 1 220 ? -2.932 -5.239 -7.484 1.00 94.62 220 MET A C 1
ATOM 1800 O O . MET A 1 220 ? -3.421 -5.969 -6.627 1.00 94.62 220 MET A O 1
ATOM 1804 N N . LYS A 1 221 ? -2.679 -5.671 -8.727 1.00 94.94 221 LYS A N 1
ATOM 1805 C CA . LYS A 1 221 ? -3.006 -7.030 -9.194 1.00 94.94 221 LYS A CA 1
ATOM 1806 C C . LYS A 1 221 ? -2.075 -8.116 -8.664 1.00 94.94 221 LYS A C 1
ATOM 1808 O O . LYS A 1 221 ? -2.468 -9.276 -8.606 1.00 94.94 221 LYS A O 1
ATOM 1813 N N . ASN A 1 222 ? -0.842 -7.755 -8.329 1.00 95.19 222 ASN A N 1
ATOM 1814 C CA . ASN A 1 222 ? 0.194 -8.701 -7.930 1.00 95.19 222 ASN A CA 1
ATOM 1815 C C . ASN A 1 222 ? 0.539 -8.552 -6.440 1.00 95.19 222 ASN A C 1
ATOM 1817 O O . ASN A 1 222 ? 1.703 -8.630 -6.064 1.00 95.19 222 ASN A O 1
ATOM 1821 N N . ASN A 1 223 ? -0.459 -8.294 -5.590 1.00 90.94 223 ASN A N 1
ATOM 1822 C CA . ASN A 1 223 ? -0.285 -8.134 -4.145 1.00 90.94 223 ASN A CA 1
ATOM 1823 C C . ASN A 1 223 ? -0.345 -9.497 -3.427 1.00 90.94 223 ASN A C 1
ATOM 1825 O O . ASN A 1 223 ? -1.306 -9.798 -2.718 1.00 90.94 223 ASN A O 1
ATOM 1829 N N . TYR A 1 224 ? 0.638 -10.357 -3.701 1.00 93.19 224 TYR A N 1
ATOM 1830 C CA . TYR A 1 224 ? 0.679 -11.730 -3.193 1.00 93.19 224 TYR A CA 1
ATOM 1831 C C . TYR A 1 224 ? 1.310 -11.791 -1.799 1.00 93.19 224 TYR A C 1
ATOM 1833 O O . TYR A 1 224 ? 2.217 -11.034 -1.451 1.00 93.19 224 TYR A O 1
ATOM 1841 N N . PHE A 1 225 ? 0.838 -12.726 -0.985 1.00 92.50 225 PHE A N 1
ATOM 1842 C CA . PHE A 1 225 ? 1.335 -12.926 0.370 1.00 92.50 225 PHE A CA 1
ATOM 1843 C C . PHE A 1 225 ? 1.171 -14.382 0.796 1.00 92.50 225 PHE A C 1
ATOM 1845 O O . PHE A 1 225 ? 0.398 -15.131 0.201 1.00 92.50 225 PHE A O 1
ATOM 1852 N N . PHE A 1 226 ? 1.882 -14.759 1.853 1.00 89.62 226 PHE A N 1
ATOM 1853 C CA . PHE A 1 226 ? 1.709 -16.027 2.550 1.00 89.62 226 PHE A CA 1
ATOM 1854 C C . PHE A 1 226 ? 1.197 -15.796 3.980 1.00 89.62 226 PHE A C 1
ATOM 1856 O O . PHE A 1 226 ? 1.325 -14.695 4.530 1.00 89.62 226 PHE A O 1
ATOM 1863 N N . ILE A 1 227 ? 0.590 -16.837 4.553 1.00 80.88 227 ILE A N 1
ATOM 1864 C CA . ILE A 1 227 ? -0.054 -16.862 5.880 1.00 80.88 227 ILE A CA 1
ATOM 1865 C C . ILE A 1 227 ? 0.708 -17.819 6.800 1.00 80.88 227 ILE A C 1
ATOM 1867 O O . ILE A 1 227 ? 1.185 -18.857 6.289 1.00 80.88 227 ILE A O 1
#